Protein AF-A0A4P9VWV1-F1 (afdb_monomer_lite)

Secondary structure (DSSP, 8-state):
-HHHHHHHHHHHHHHHGGG--HHHHHHHHHHHHHHTT-SSHHHHHHHHHHHIIIIIISS-PPPPSSHHHHHHHHHHHHGGGTT--HHHHHHHHHHHHHHHHHHTSPP--------------------------------SS-HHHHHHHHHHHHHT--SHHHHHHHHHHHHHHHHHH-HHHHHHTHHHHHHHHHHHHH-GGG-SSHHHHHHHHHHHHIIIIIIIGGG--HHHHHHHHHHHIIIIITT-S--STTPPPPPHHHHHHHHHHHHHHHHHHGGGGGGGHHHHHHHHHHHTT-S-HHHHHHHHHHTT-

Organism: NCBI:txid388810

Foldseek 3Di:
DLLVVLVVLLVCLQVCLAVDDPVNLVVLLVCLLVQLQDPDQSSVLSSLSCCQRNPQPRYPDWQDQALVVLLVVLLSLLNSQVVHDPSNLLSSLLSLLRNQLSLQAATPDPPPDPDDDDDDDDDDDDDDDPPCPDDPSDRNDDPLSSLVSLLVQLLPDDDLSSNVSSLSNLLSNDVSVALVVCLVCVLVQLCSLLVSLQDCSQPVDVVSNVSSLVSSCCCLPVRSVVSDDLVSLLVNLLSLLVVALVLPPVPDPPRDHRDLSSLLSSLQSNLVSCVVNPVVNVVCCVSHVVSLVSQCPPPDPSNNVSSVSSVVD

Structure (mmCIF, N/CA/C/O backbone):
data_AF-A0A4P9VWV1-F1
#
_entry.id   AF-A0A4P9VWV1-F1
#
loop_
_atom_site.group_PDB
_atom_site.id
_atom_site.type_symbol
_atom_site.label_atom_id
_atom_site.label_alt_id
_atom_site.label_comp_id
_atom_site.label_asym_id
_atom_site.label_entity_id
_atom_site.label_seq_id
_atom_site.pdbx_PDB_ins_code
_atom_site.Cartn_x
_atom_site.Cartn_y
_atom_site.Cartn_z
_atom_site.occupancy
_atom_site.B_iso_or_equiv
_atom_site.auth_seq_id
_atom_site.auth_comp_id
_atom_site.auth_asym_id
_atom_site.auth_atom_id
_atom_site.pdbx_PDB_model_num
ATOM 1 N N . LEU A 1 1 ? -26.161 -9.512 20.333 1.00 83.06 1 LEU A N 1
ATOM 2 C CA . LEU A 1 1 ? -26.375 -8.265 21.106 1.00 83.06 1 LEU A CA 1
ATOM 3 C C . LEU A 1 1 ? -25.263 -7.234 20.888 1.00 83.06 1 LEU A C 1
ATOM 5 O O . LEU A 1 1 ? -25.566 -6.220 20.288 1.00 83.06 1 LEU A O 1
ATOM 9 N N . ARG A 1 2 ? -23.993 -7.486 21.268 1.00 86.75 2 ARG A N 1
ATOM 10 C CA . ARG A 1 2 ? -22.877 -6.517 21.086 1.00 86.75 2 ARG A CA 1
ATOM 11 C C . ARG A 1 2 ? -22.686 -6.016 19.644 1.00 86.75 2 ARG A C 1
ATOM 13 O O . ARG A 1 2 ? -22.477 -4.830 19.417 1.00 86.75 2 ARG A O 1
ATOM 20 N N . TYR A 1 3 ? -22.779 -6.920 18.673 1.00 89.00 3 TYR A N 1
ATOM 21 C CA . TYR A 1 3 ? -22.693 -6.577 17.253 1.00 89.00 3 TYR A CA 1
ATOM 22 C C . TYR A 1 3 ? -23.830 -5.637 16.814 1.00 89.00 3 TYR A C 1
ATOM 24 O O . TYR A 1 3 ? -23.573 -4.547 16.312 1.00 89.00 3 TYR A O 1
ATOM 32 N N . GLU A 1 4 ? -25.080 -6.007 17.106 1.00 89.69 4 GLU A N 1
ATOM 33 C CA . GLU A 1 4 ? -26.262 -5.193 16.785 1.00 89.69 4 GLU A CA 1
ATOM 34 C C . GLU A 1 4 ? -26.239 -3.818 17.460 1.00 89.69 4 GLU A C 1
ATOM 36 O O . GLU A 1 4 ? -26.598 -2.815 16.844 1.00 89.69 4 GLU A O 1
ATOM 41 N N . THR A 1 5 ? -25.748 -3.733 18.702 1.00 89.50 5 THR A N 1
ATOM 42 C CA . THR A 1 5 ? -25.590 -2.439 19.377 1.00 89.50 5 THR A CA 1
ATOM 43 C C . THR A 1 5 ? -24.592 -1.544 18.646 1.00 89.50 5 THR A C 1
ATOM 45 O O . THR A 1 5 ? -24.883 -0.368 18.446 1.00 89.50 5 THR A O 1
ATOM 48 N N . LEU A 1 6 ? -23.467 -2.085 18.166 1.00 88.31 6 LEU A N 1
ATOM 49 C CA . LEU A 1 6 ? -22.496 -1.304 17.394 1.00 88.31 6 LEU A CA 1
ATOM 50 C C . LEU A 1 6 ? -23.078 -0.841 16.054 1.00 88.31 6 LEU A C 1
ATOM 52 O O . LEU A 1 6 ? -22.918 0.321 15.699 1.00 88.31 6 LEU A O 1
ATOM 56 N N . ILE A 1 7 ? -23.823 -1.693 15.345 1.00 88.75 7 ILE A N 1
ATOM 57 C CA . ILE A 1 7 ? -24.486 -1.296 14.092 1.00 88.75 7 ILE A CA 1
ATOM 58 C C . ILE A 1 7 ? -25.527 -0.204 14.330 1.00 88.75 7 ILE A C 1
ATOM 60 O O . ILE A 1 7 ? -25.586 0.768 13.572 1.00 88.75 7 ILE A O 1
ATOM 64 N N . SER A 1 8 ? -26.359 -0.355 15.363 1.00 88.69 8 SER A N 1
ATOM 65 C CA . SER A 1 8 ? -27.370 0.646 15.708 1.00 88.69 8 SER A CA 1
ATOM 66 C C . SER A 1 8 ? -26.726 1.998 16.024 1.00 88.69 8 SER A C 1
ATOM 68 O O . SER A 1 8 ? -27.193 3.021 15.524 1.00 88.69 8 SER A O 1
ATOM 70 N N . LEU A 1 9 ? -25.594 1.991 16.738 1.00 86.88 9 LEU A N 1
ATOM 71 C CA . LEU A 1 9 ? -24.802 3.181 17.028 1.00 86.88 9 LEU A CA 1
ATOM 72 C C . LEU A 1 9 ? -24.258 3.812 15.741 1.00 86.88 9 LEU A C 1
ATOM 74 O O . LEU A 1 9 ? -24.448 5.005 15.518 1.00 86.88 9 LEU A O 1
ATOM 78 N N . THR A 1 10 ? -23.661 3.016 14.850 1.00 85.81 10 THR A N 1
ATOM 79 C CA . THR A 1 10 ? -23.179 3.485 13.542 1.00 85.81 10 THR A CA 1
ATOM 80 C C . THR A 1 10 ? -24.291 4.157 12.739 1.00 85.81 10 THR A C 1
ATOM 82 O O . THR A 1 10 ? -24.091 5.235 12.183 1.00 85.81 10 THR A O 1
ATOM 85 N N . ARG A 1 11 ? -25.482 3.549 12.675 1.00 86.38 11 ARG A N 1
ATOM 86 C CA . ARG A 1 11 ? -26.630 4.110 11.942 1.00 86.38 11 ARG A CA 1
ATOM 87 C C . ARG A 1 11 ? -27.148 5.395 12.584 1.00 86.38 11 ARG A C 1
ATOM 89 O O . ARG A 1 11 ? -27.413 6.352 11.860 1.00 86.38 11 ARG A O 1
ATOM 96 N N . ALA A 1 12 ? -27.241 5.440 13.912 1.00 86.50 12 ALA A N 1
ATOM 97 C CA . ALA A 1 12 ? -27.644 6.640 14.641 1.00 86.50 12 ALA A CA 1
ATOM 98 C C . ALA A 1 12 ? -26.685 7.811 14.371 1.00 86.50 12 ALA A C 1
ATOM 100 O O . ALA A 1 12 ? -27.128 8.927 14.105 1.00 86.50 12 ALA A O 1
ATOM 101 N N . LEU A 1 13 ? -25.376 7.549 14.342 1.00 82.38 13 LEU A N 1
ATOM 102 C CA . LEU A 1 13 ? -24.360 8.573 14.095 1.00 82.38 13 LEU A CA 1
ATOM 103 C C . LEU A 1 13 ? -24.327 9.061 12.643 1.00 82.38 13 LEU A C 1
ATOM 105 O O . LEU A 1 13 ? -24.035 10.232 12.416 1.00 82.38 13 LEU A O 1
ATOM 109 N N . LYS A 1 14 ? -24.717 8.237 11.661 1.00 82.81 14 LYS A N 1
ATOM 110 C CA . LYS A 1 14 ? -24.924 8.724 10.282 1.00 82.81 14 LYS A CA 1
ATOM 111 C C . LYS A 1 14 ? -26.034 9.773 10.194 1.00 82.81 14 LYS A C 1
ATOM 113 O O . LYS A 1 14 ? -25.918 10.703 9.405 1.00 82.81 14 LYS A O 1
ATOM 118 N N . GLY A 1 15 ? -27.103 9.618 10.980 1.00 80.19 15 GLY A N 1
ATOM 119 C CA . GLY A 1 15 ? -28.245 10.538 10.973 1.00 80.19 15 GLY A CA 1
ATOM 120 C C . GLY A 1 15 ? -28.064 11.763 11.874 1.00 80.19 15 GLY A C 1
ATOM 121 O O . GLY A 1 15 ? -28.426 12.869 11.484 1.00 80.19 15 GLY A O 1
ATOM 122 N N . ALA A 1 16 ? -27.488 11.575 13.065 1.00 80.31 16 ALA A N 1
ATOM 123 C CA . ALA A 1 16 ? -27.432 12.581 14.131 1.00 80.31 16 ALA A CA 1
ATOM 124 C C . ALA A 1 16 ? -26.007 12.852 14.660 1.00 80.31 16 ALA A C 1
ATOM 126 O O . ALA A 1 16 ? -25.830 13.402 15.748 1.00 80.31 16 ALA A O 1
ATOM 127 N N . GLY A 1 17 ? -24.963 12.488 13.908 1.00 74.50 17 GLY A N 1
ATOM 128 C CA . GLY A 1 17 ? -23.566 12.614 14.345 1.00 74.50 17 GLY A CA 1
ATOM 129 C C . GLY A 1 17 ? -23.169 14.039 14.737 1.00 74.50 17 GLY A C 1
ATOM 130 O O . GLY A 1 17 ? -22.529 14.228 15.768 1.00 74.50 17 GLY A O 1
ATOM 131 N N . LYS A 1 18 ? -23.644 15.052 13.998 1.00 76.00 18 LYS A N 1
ATOM 132 C CA . LYS A 1 18 ? -23.320 16.474 14.229 1.00 76.00 18 LYS A CA 1
ATOM 133 C C . LYS A 1 18 ? -23.794 17.019 15.582 1.00 76.00 18 LYS A C 1
ATOM 135 O O . LYS A 1 18 ? -23.251 18.016 16.039 1.00 76.00 18 LYS A O 1
ATOM 140 N N . SER A 1 19 ? -24.787 16.388 16.212 1.00 76.50 19 SER A N 1
ATOM 141 C CA . SER A 1 19 ? -25.294 16.773 17.540 1.00 76.50 19 SER A CA 1
ATOM 142 C C . SER A 1 19 ? -24.600 16.060 18.705 1.00 76.50 19 SER A C 1
ATOM 144 O O . SER A 1 19 ? -24.941 16.307 19.859 1.00 76.50 19 SER A O 1
ATOM 146 N N . SER A 1 20 ? -23.649 15.163 18.430 1.00 78.12 20 SER A N 1
ATOM 147 C CA . SER A 1 20 ? -22.940 14.424 19.480 1.00 78.12 20 SER A CA 1
ATOM 148 C C . SER A 1 20 ? -21.994 15.345 20.248 1.00 78.12 20 SER A C 1
ATOM 150 O O . SER A 1 20 ? -21.265 16.131 19.647 1.00 78.12 20 SER A O 1
ATOM 152 N N . THR A 1 21 ? -21.979 15.231 21.577 1.00 81.31 21 THR A N 1
ATOM 153 C CA . THR A 1 21 ? -21.040 15.980 22.426 1.00 81.31 21 THR A CA 1
ATOM 154 C C . THR A 1 21 ? -19.658 15.321 22.442 1.00 81.31 21 THR A C 1
ATOM 156 O O . THR A 1 21 ? -19.543 14.104 22.285 1.00 81.31 21 THR A O 1
ATOM 159 N N . ASP A 1 22 ? -18.605 16.095 22.711 1.00 76.69 22 ASP A N 1
ATOM 160 C CA . ASP A 1 22 ? -17.222 15.591 22.779 1.00 76.69 22 ASP A CA 1
ATOM 161 C C . ASP A 1 22 ? -17.035 14.431 23.769 1.00 76.69 22 ASP A C 1
ATOM 163 O O . ASP A 1 22 ? -16.231 13.528 23.533 1.00 76.69 22 ASP A O 1
ATOM 167 N N . LEU A 1 23 ? -17.782 14.434 24.879 1.00 81.12 23 LEU A N 1
ATOM 168 C CA . LEU A 1 23 ? -17.768 13.346 25.861 1.00 81.12 23 LEU A CA 1
ATOM 169 C C . LEU A 1 23 ? -18.292 12.041 25.253 1.00 81.12 23 LEU A C 1
ATOM 171 O O . LEU A 1 23 ? -17.630 11.010 25.358 1.00 81.12 23 LEU A O 1
ATOM 175 N N . MET A 1 24 ? -19.422 12.099 24.541 1.00 82.19 24 MET A N 1
ATOM 176 C CA . MET A 1 24 ? -19.993 10.927 23.870 1.00 82.19 24 MET A CA 1
ATOM 177 C C . MET A 1 24 ? -19.040 10.381 22.804 1.00 82.19 24 MET A C 1
ATOM 179 O O . MET A 1 24 ? -18.846 9.172 22.713 1.00 82.19 24 MET A O 1
ATOM 183 N N . ILE A 1 25 ? -18.389 11.264 22.040 1.00 79.25 25 ILE A N 1
ATOM 184 C CA . ILE A 1 25 ? -17.425 10.867 21.005 1.00 79.25 25 ILE A CA 1
ATOM 185 C C . ILE A 1 25 ? -16.221 10.141 21.623 1.00 79.25 25 ILE A C 1
ATOM 187 O O . ILE A 1 25 ? -15.807 9.094 21.118 1.00 79.25 25 ILE A O 1
ATOM 191 N N . LYS A 1 26 ? -15.685 10.642 22.744 1.00 82.00 26 LYS A N 1
ATOM 192 C CA . LYS A 1 26 ? -14.587 9.983 23.475 1.00 82.00 26 LYS A CA 1
ATOM 193 C C . LYS A 1 26 ? -14.985 8.599 23.992 1.00 82.00 26 LYS A C 1
ATOM 195 O O . LYS A 1 26 ? -14.190 7.662 23.877 1.00 82.00 26 LYS A O 1
ATOM 200 N N . ASP A 1 27 ? -16.203 8.448 24.503 1.00 84.62 27 ASP A N 1
ATOM 201 C CA . ASP A 1 27 ? -16.713 7.156 24.969 1.00 84.62 27 ASP A CA 1
ATOM 202 C C . ASP A 1 27 ? -16.923 6.170 23.811 1.00 84.62 27 ASP A C 1
ATOM 204 O O . ASP A 1 27 ? -16.497 5.013 23.899 1.00 84.62 27 ASP A O 1
ATOM 208 N N . PHE A 1 28 ? -17.482 6.623 22.684 1.00 85.38 28 PHE A N 1
ATOM 209 C CA . PHE A 1 28 ? -17.624 5.800 21.478 1.00 85.38 28 PHE A CA 1
ATOM 210 C C . PHE A 1 28 ? -16.268 5.352 20.936 1.00 85.38 28 PHE A C 1
ATOM 212 O O . PHE A 1 28 ? -16.094 4.172 20.633 1.00 85.38 28 PHE A O 1
ATOM 219 N N . LEU A 1 29 ? -15.284 6.254 20.883 1.00 83.00 29 LEU A N 1
ATOM 220 C CA . LEU A 1 29 ? -13.909 5.933 20.504 1.00 83.00 29 LEU A CA 1
ATOM 221 C C . LEU A 1 29 ? -13.302 4.871 21.414 1.00 83.00 29 LEU A C 1
ATOM 223 O O . LEU A 1 29 ? -12.652 3.947 20.929 1.00 83.00 29 LEU A O 1
ATOM 227 N N . LYS A 1 30 ? -13.508 4.979 22.727 1.00 86.38 30 LYS A N 1
ATOM 228 C CA . LYS A 1 30 ? -12.989 4.012 23.698 1.00 86.38 30 LYS A CA 1
ATOM 229 C C . LYS A 1 30 ? -13.588 2.620 23.484 1.00 86.38 30 LYS A C 1
ATOM 231 O O . LYS A 1 30 ? -12.847 1.637 23.473 1.00 86.38 30 LYS A O 1
ATOM 236 N N . ILE A 1 31 ? -14.903 2.540 23.276 1.00 87.06 31 ILE A N 1
ATOM 237 C CA . ILE A 1 31 ? -15.617 1.280 23.012 1.00 87.06 31 ILE A CA 1
ATOM 238 C C . ILE A 1 31 ? -15.205 0.691 21.658 1.00 87.06 31 ILE A C 1
ATOM 240 O O . ILE A 1 31 ? -14.957 -0.506 21.539 1.00 87.06 31 ILE A O 1
ATOM 244 N N . ALA A 1 32 ? -15.107 1.518 20.621 1.00 85.62 32 ALA A N 1
ATOM 245 C CA . ALA A 1 32 ? -14.742 1.042 19.297 1.00 85.62 32 ALA A CA 1
ATOM 246 C C . ALA A 1 32 ? -13.277 0.584 19.249 1.00 85.62 32 ALA A C 1
ATOM 248 O O . ALA A 1 32 ? -12.982 -0.457 18.665 1.00 85.62 32 ALA A O 1
ATOM 249 N N . LYS A 1 33 ? -12.372 1.285 19.946 1.00 87.06 33 LYS A N 1
ATOM 250 C CA . LYS A 1 33 ? -10.979 0.858 20.098 1.00 87.06 33 LYS A CA 1
ATOM 251 C C . LYS A 1 33 ? -10.878 -0.509 20.776 1.00 87.06 33 LYS A C 1
ATOM 253 O O . LYS A 1 33 ? -10.168 -1.371 20.273 1.00 87.06 33 LYS A O 1
ATOM 258 N N . SER A 1 34 ? -11.610 -0.755 21.863 1.00 89.00 34 SER A N 1
ATOM 259 C CA . SER A 1 34 ? -11.570 -2.075 22.511 1.00 89.00 34 SER A CA 1
ATOM 260 C C . SER A 1 34 ? -12.129 -3.198 21.626 1.00 89.00 34 SER A C 1
ATOM 262 O O . SER A 1 34 ? -11.639 -4.323 21.693 1.00 89.00 34 SER A O 1
ATOM 264 N N . GLY A 1 35 ? -13.101 -2.900 20.758 1.00 87.88 35 GLY A N 1
ATOM 265 C CA . GLY A 1 35 ? -13.669 -3.876 19.823 1.00 87.88 35 GLY A CA 1
ATOM 266 C C . GLY A 1 35 ? -12.795 -4.206 18.603 1.00 87.88 35 GLY A C 1
ATOM 267 O O . GLY A 1 35 ? -13.004 -5.245 17.978 1.00 87.88 35 GLY A O 1
ATOM 268 N N . LEU A 1 36 ? -11.777 -3.395 18.279 1.00 86.56 36 LEU A N 1
ATOM 269 C CA . LEU A 1 36 ? -10.864 -3.662 17.152 1.00 86.56 36 LEU A CA 1
ATOM 270 C C . LEU A 1 36 ? -10.009 -4.925 17.344 1.00 86.56 36 LEU A C 1
ATOM 272 O O . LEU A 1 36 ? -9.612 -5.542 16.358 1.00 86.56 36 LEU A O 1
ATOM 276 N N . THR A 1 37 ? -9.756 -5.339 18.586 1.00 88.69 37 THR A N 1
ATOM 277 C CA . THR A 1 37 ? -8.990 -6.556 18.911 1.00 88.69 37 THR A CA 1
ATOM 278 C C . THR A 1 37 ? -9.873 -7.685 19.453 1.00 88.69 37 THR A C 1
ATOM 280 O O . THR A 1 37 ? -9.370 -8.617 20.079 1.00 88.69 37 THR A O 1
ATOM 283 N N . ASP A 1 38 ? -11.193 -7.625 19.241 1.00 90.94 38 ASP A N 1
ATOM 284 C CA . ASP A 1 38 ? -12.122 -8.666 19.698 1.00 90.94 38 ASP A CA 1
ATOM 285 C C . ASP A 1 38 ? -11.844 -10.013 18.998 1.00 90.94 38 ASP A C 1
ATOM 287 O O . ASP A 1 38 ? -11.303 -10.067 17.893 1.00 90.94 38 ASP A O 1
ATOM 291 N N . LYS A 1 39 ? -12.211 -11.135 19.620 1.00 88.44 39 LYS A N 1
ATOM 292 C CA . LYS A 1 39 ? -12.092 -12.462 18.993 1.00 88.44 39 LYS A CA 1
ATOM 293 C C . LYS A 1 39 ? -13.057 -12.618 17.815 1.00 88.44 39 LYS A C 1
ATOM 295 O O . LYS A 1 39 ? -12.762 -13.344 16.870 1.00 88.44 39 LYS A O 1
ATOM 300 N N . MET A 1 40 ? -14.208 -11.949 17.864 1.00 89.50 40 MET A N 1
ATOM 301 C CA . MET A 1 40 ? -15.216 -12.010 16.815 1.00 89.50 40 MET A CA 1
ATOM 302 C C . MET A 1 40 ? -14.927 -10.979 15.721 1.00 89.50 40 MET A C 1
ATOM 304 O O . MET A 1 40 ? -15.044 -9.772 15.928 1.00 89.50 40 MET A O 1
ATOM 308 N N . LEU A 1 41 ? -14.623 -11.458 14.513 1.00 89.62 41 LEU A N 1
ATOM 309 C CA . LEU A 1 41 ? -14.264 -10.598 13.378 1.00 89.62 41 LEU A CA 1
ATOM 310 C C . LEU A 1 41 ? -15.380 -9.615 12.985 1.00 89.62 41 LEU A C 1
ATOM 312 O O . LEU A 1 41 ? -15.094 -8.487 12.601 1.00 89.62 41 LEU A O 1
ATOM 316 N N . LEU A 1 42 ? -16.652 -10.001 13.146 1.00 89.75 42 LEU A N 1
ATOM 317 C CA . LEU A 1 42 ? -17.798 -9.115 12.896 1.00 89.75 42 LEU A CA 1
ATOM 318 C C . LEU A 1 42 ? -17.812 -7.891 13.823 1.00 89.75 42 LEU A C 1
ATOM 320 O O . LEU A 1 42 ? -18.203 -6.805 13.400 1.00 89.75 42 LEU A O 1
ATOM 324 N N . ILE A 1 43 ? -17.359 -8.053 15.072 1.00 90.00 43 ILE A N 1
ATOM 325 C CA . ILE A 1 43 ? -17.228 -6.940 16.018 1.00 90.00 43 ILE A CA 1
ATOM 326 C C . ILE A 1 43 ? -16.092 -6.022 15.571 1.00 90.00 43 ILE A C 1
ATOM 328 O O . ILE A 1 43 ? -16.291 -4.814 15.558 1.00 90.00 43 ILE A O 1
ATOM 332 N N . ARG A 1 44 ? -14.962 -6.568 15.097 1.00 90.56 44 ARG A N 1
ATOM 333 C CA . ARG A 1 44 ? -13.864 -5.751 14.551 1.00 90.56 44 ARG A CA 1
ATOM 334 C C . ARG A 1 44 ? -14.310 -4.886 13.374 1.00 90.56 44 ARG A C 1
ATOM 336 O O . ARG A 1 44 ? -13.973 -3.707 13.341 1.00 90.56 44 ARG A O 1
ATOM 343 N N . VAL A 1 45 ? -15.089 -5.449 12.442 1.00 88.56 45 VAL A N 1
ATOM 344 C CA . VAL A 1 45 ? -15.667 -4.700 11.307 1.00 88.56 45 VAL A CA 1
ATOM 345 C C . VAL A 1 45 ? -16.564 -3.577 11.815 1.00 88.56 45 VAL A C 1
ATOM 347 O O . VAL A 1 45 ? -16.345 -2.420 11.468 1.00 88.56 45 VAL A O 1
ATOM 350 N N . ALA A 1 46 ? -17.534 -3.900 12.676 1.00 87.56 46 ALA A N 1
ATOM 351 C CA . ALA A 1 46 ? -18.458 -2.909 13.216 1.00 87.56 46 ALA A CA 1
ATOM 352 C C . ALA A 1 46 ? -17.716 -1.810 13.995 1.00 87.56 46 ALA A C 1
ATOM 354 O O . ALA A 1 46 ? -18.042 -0.639 13.861 1.00 87.56 46 ALA A O 1
ATOM 355 N N . SER A 1 47 ? -16.679 -2.159 14.755 1.00 87.19 47 SER A N 1
ATOM 356 C CA . SER A 1 47 ? -15.824 -1.212 15.470 1.00 87.19 47 SER A CA 1
ATOM 357 C C . SER A 1 47 ? -15.013 -0.314 14.535 1.00 87.19 47 SER A C 1
ATOM 359 O O . SER A 1 47 ? -14.950 0.890 14.773 1.00 87.19 47 SER A O 1
ATOM 361 N N . ALA A 1 48 ? -14.430 -0.855 13.462 1.00 86.00 48 ALA A N 1
ATOM 362 C CA . ALA A 1 48 ? -13.734 -0.057 12.452 1.00 86.00 48 ALA A CA 1
ATOM 363 C C . ALA A 1 48 ? -14.695 0.915 11.747 1.00 86.00 48 ALA A C 1
ATOM 365 O O . ALA A 1 48 ? -14.373 2.091 11.576 1.00 86.00 48 ALA A O 1
ATOM 366 N N . GLU A 1 49 ? -15.903 0.452 11.414 1.00 83.94 49 GLU A N 1
ATOM 367 C CA . GLU A 1 49 ? -16.960 1.289 10.847 1.00 83.94 49 GLU A CA 1
ATOM 368 C C . GLU A 1 49 ? -17.437 2.364 11.820 1.00 83.94 49 GLU A C 1
ATOM 370 O O . GLU A 1 49 ? -17.626 3.503 11.399 1.00 83.94 49 GLU A O 1
ATOM 375 N N . VAL A 1 50 ? -17.593 2.042 13.111 1.00 80.69 50 VAL A N 1
ATOM 376 C CA . VAL A 1 50 ? -17.888 3.039 14.144 1.00 80.69 50 VAL A CA 1
ATOM 377 C C . VAL A 1 50 ? -16.782 4.081 14.142 1.00 80.69 50 VAL A C 1
ATOM 379 O O . VAL A 1 50 ? -17.102 5.238 13.979 1.00 80.69 50 VAL A O 1
ATOM 382 N N . ILE A 1 51 ? -15.493 3.743 14.224 1.00 78.06 51 ILE A N 1
ATOM 383 C CA . ILE A 1 51 ? -14.436 4.778 14.229 1.00 78.06 51 ILE A CA 1
ATOM 384 C C . ILE A 1 51 ? -14.490 5.631 12.949 1.00 78.06 51 ILE A C 1
ATOM 386 O O . ILE A 1 51 ? -14.431 6.856 13.014 1.00 78.06 51 ILE A O 1
ATOM 390 N N . HIS A 1 52 ? -14.669 5.002 11.789 1.00 76.44 52 HIS A N 1
ATOM 391 C CA . HIS A 1 52 ? -14.749 5.689 10.500 1.00 76.44 52 HIS A CA 1
ATOM 392 C C . HIS A 1 52 ? -15.938 6.670 10.425 1.00 76.44 52 HIS A C 1
ATOM 394 O O . HIS A 1 52 ? -15.796 7.818 9.998 1.00 76.44 52 HIS A O 1
ATOM 400 N N . ILE A 1 53 ? -17.117 6.228 10.867 1.00 64.88 53 ILE A N 1
ATOM 401 C CA . ILE A 1 53 ? -18.384 6.962 10.748 1.00 64.88 53 ILE A CA 1
ATOM 402 C C . ILE A 1 53 ? -18.622 7.897 11.941 1.00 64.88 53 ILE A C 1
ATOM 404 O O . ILE A 1 53 ? -18.917 9.077 11.763 1.00 64.88 53 ILE A O 1
ATOM 408 N N . ALA A 1 54 ? -18.464 7.380 13.157 1.00 61.41 54 ALA A N 1
ATOM 409 C CA . ALA A 1 54 ? -18.720 8.058 14.426 1.00 61.41 54 ALA A CA 1
ATOM 410 C C . ALA A 1 54 ? -17.779 9.217 14.727 1.00 61.41 54 ALA A C 1
ATOM 412 O O . ALA A 1 54 ? -18.159 10.065 15.520 1.00 61.41 54 ALA A O 1
ATOM 413 N N . VAL A 1 55 ? -16.558 9.216 14.189 1.00 59.41 55 VAL A N 1
ATOM 414 C CA . VAL A 1 55 ? -15.496 10.120 14.669 1.00 59.41 55 VAL A CA 1
ATOM 415 C C . VAL A 1 55 ? -15.041 11.081 13.583 1.00 59.41 55 VAL A C 1
ATOM 417 O O . VAL A 1 55 ? -14.742 12.241 13.851 1.00 59.41 55 VAL A O 1
ATOM 420 N N . TYR A 1 56 ? -14.997 10.604 12.343 1.00 62.34 56 TYR A N 1
ATOM 421 C CA . TYR A 1 56 ? -14.197 11.258 11.314 1.00 62.34 56 TYR A CA 1
ATOM 422 C C . TYR A 1 56 ? -14.991 11.764 10.114 1.00 62.34 56 TYR A C 1
ATOM 424 O O . TYR A 1 56 ? -14.513 12.640 9.396 1.00 62.34 56 TYR A O 1
ATOM 432 N N . THR A 1 57 ? -16.208 11.260 9.906 1.00 59.94 57 THR A N 1
ATOM 433 C CA . THR A 1 57 ? -17.056 11.676 8.776 1.00 59.94 57 THR A CA 1
ATOM 434 C C . THR A 1 57 ? -18.342 12.379 9.202 1.00 59.94 57 THR A C 1
ATOM 436 O O . THR A 1 57 ? -18.803 13.260 8.478 1.00 59.94 57 THR A O 1
ATOM 439 N N . CYS A 1 58 ? -18.919 12.048 10.365 1.00 55.88 58 CYS A N 1
ATOM 440 C CA . CYS A 1 58 ? -20.228 12.577 10.773 1.00 55.88 58 CYS A CA 1
ATOM 441 C C . CYS A 1 58 ? -20.211 13.517 11.994 1.00 55.88 58 CYS A C 1
ATOM 443 O O . CYS A 1 58 ? -21.245 14.116 12.293 1.00 55.88 58 CYS A O 1
ATOM 445 N N . THR A 1 59 ? -19.080 13.685 12.681 1.00 57.34 59 THR A N 1
ATOM 446 C CA . THR A 1 59 ? -18.939 14.538 13.876 1.00 57.34 59 THR A CA 1
ATOM 447 C C . THR A 1 59 ? -18.103 15.785 13.600 1.00 57.34 59 THR A C 1
ATOM 449 O O . THR A 1 59 ? -17.130 15.731 12.857 1.00 57.34 59 THR A O 1
ATOM 452 N N . SER A 1 60 ? -18.438 16.909 14.245 1.00 56.66 60 SER A N 1
ATOM 453 C CA . SER A 1 60 ? -17.660 18.164 14.204 1.00 56.66 60 SER A CA 1
ATOM 454 C C . SER A 1 60 ? -16.376 18.113 15.045 1.00 56.66 60 SER A C 1
ATOM 456 O O . SER A 1 60 ? -15.894 19.152 15.492 1.00 56.66 60 SER A O 1
ATOM 458 N N . GLN A 1 61 ? -15.829 16.920 15.290 1.00 59.91 61 GLN A N 1
ATOM 459 C CA . GLN A 1 61 ? -14.591 16.800 16.044 1.00 59.91 61 GLN A CA 1
ATOM 460 C C . GLN A 1 61 ? -13.444 17.348 15.180 1.00 59.91 61 GLN A C 1
ATOM 462 O O . GLN A 1 61 ? -13.318 16.936 14.022 1.00 59.91 61 GLN A O 1
ATOM 467 N N . PRO A 1 62 ? -12.614 18.271 15.700 1.00 62.38 62 PRO A N 1
ATOM 468 C CA . PRO A 1 62 ? -11.451 18.723 14.960 1.00 62.38 62 PRO A CA 1
ATOM 469 C C . PRO A 1 62 ? -10.517 17.534 14.682 1.00 62.38 62 PRO A C 1
ATOM 471 O O . PRO A 1 62 ? -10.396 16.641 15.532 1.00 62.38 62 PRO A O 1
ATOM 474 N N . PRO A 1 63 ? -9.867 17.505 13.505 1.00 66.69 63 PRO A N 1
ATOM 475 C CA . PRO A 1 63 ? -8.845 16.509 13.214 1.00 66.69 63 PRO A CA 1
ATOM 476 C C . PRO A 1 63 ? -7.746 16.547 14.294 1.00 66.69 63 PRO A C 1
ATOM 478 O O . PRO A 1 63 ? -7.514 17.612 14.880 1.00 66.69 63 PRO A O 1
ATOM 481 N N . PRO A 1 64 ? -7.078 15.412 14.587 1.00 71.62 64 PRO A N 1
ATOM 482 C CA . PRO A 1 64 ? -5.924 15.401 15.484 1.00 71.62 64 PRO A CA 1
ATOM 483 C C . PRO A 1 64 ? -4.930 16.500 15.095 1.00 71.62 64 PRO A C 1
ATOM 485 O O . PRO A 1 64 ? -4.644 16.684 13.912 1.00 71.62 64 PRO A O 1
ATOM 488 N N . MET A 1 65 ? -4.436 17.259 16.075 1.00 69.31 65 MET A N 1
ATOM 489 C CA . MET A 1 65 ? -3.631 18.464 15.814 1.00 69.31 65 MET A CA 1
ATOM 490 C C . MET A 1 65 ? -2.142 18.163 15.611 1.00 69.31 65 MET A C 1
ATOM 492 O O . MET A 1 65 ? -1.397 19.035 15.172 1.00 69.31 65 MET A O 1
ATOM 496 N N . LYS A 1 66 ? -1.694 16.954 15.965 1.00 77.75 66 LYS A N 1
ATOM 497 C CA . LYS A 1 66 ? -0.284 16.550 15.951 1.00 77.75 66 LYS A CA 1
ATOM 498 C C . LYS A 1 66 ? -0.089 15.284 15.130 1.00 77.75 66 LYS A C 1
ATOM 500 O O . LYS A 1 66 ? -0.895 14.362 15.239 1.00 77.75 66 LYS A O 1
ATOM 505 N N . ALA A 1 67 ? 1.022 15.211 14.399 1.00 78.31 67 ALA A N 1
ATOM 506 C CA . ALA A 1 67 ? 1.425 14.031 13.632 1.00 78.31 67 ALA A CA 1
ATOM 507 C C . ALA A 1 67 ? 1.464 12.747 14.490 1.00 78.31 67 ALA A C 1
ATOM 509 O O . ALA A 1 67 ? 0.935 11.715 14.080 1.00 78.31 67 ALA A O 1
ATOM 510 N N . ASP A 1 68 ? 1.971 12.836 15.725 1.00 82.25 68 ASP A N 1
ATOM 511 C CA . ASP A 1 68 ? 2.067 11.700 16.659 1.00 82.25 68 ASP A CA 1
ATOM 512 C C . ASP A 1 68 ? 0.708 11.056 16.980 1.00 82.25 68 ASP A C 1
ATOM 514 O O . ASP A 1 68 ? 0.611 9.849 17.212 1.00 82.25 68 ASP A O 1
ATOM 518 N N . GLU A 1 69 ? -0.369 11.847 16.993 1.00 82.31 69 GLU A N 1
ATOM 519 C CA . GLU A 1 69 ? -1.717 11.340 17.263 1.00 82.31 69 GLU A CA 1
ATOM 520 C C . GLU A 1 69 ? -2.255 10.516 16.085 1.00 82.31 69 GLU A C 1
ATOM 522 O O . GLU A 1 69 ? -2.973 9.535 16.305 1.00 82.31 69 GLU A O 1
ATOM 527 N N . TYR A 1 70 ? -1.871 10.867 14.851 1.00 83.31 70 TYR A N 1
ATOM 528 C CA . TYR A 1 70 ? -2.171 10.064 13.665 1.00 83.31 70 TYR A CA 1
ATOM 529 C C . TYR A 1 70 ? -1.394 8.755 13.686 1.00 83.31 70 TYR A C 1
ATOM 531 O O . TYR A 1 70 ? -2.004 7.700 13.514 1.00 83.31 70 TYR A O 1
ATOM 539 N N . ASP A 1 71 ? -0.087 8.790 13.959 1.00 85.00 71 ASP A N 1
ATOM 540 C CA . ASP A 1 71 ? 0.721 7.568 14.030 1.00 85.00 71 ASP A CA 1
ATOM 541 C C . ASP A 1 71 ? 0.193 6.625 15.125 1.00 85.00 71 ASP A C 1
ATOM 543 O O . ASP A 1 71 ? -0.048 5.439 14.881 1.00 85.00 71 ASP A O 1
ATOM 547 N N . ALA A 1 72 ? -0.118 7.144 16.317 1.00 86.31 72 ALA A N 1
ATOM 548 C CA . ALA A 1 72 ? -0.698 6.348 17.400 1.00 86.31 72 ALA A CA 1
ATOM 549 C C . ALA A 1 72 ? -2.040 5.699 17.011 1.00 86.31 72 ALA A C 1
ATOM 551 O O . ALA A 1 72 ? -2.307 4.546 17.369 1.00 86.31 72 ALA A O 1
ATOM 552 N N . LEU A 1 73 ? -2.891 6.417 16.275 1.00 84.62 73 LEU A N 1
ATOM 553 C CA . LEU A 1 73 ? -4.176 5.900 15.815 1.00 84.62 73 LEU A CA 1
ATOM 554 C C . LEU A 1 73 ? -4.010 4.838 14.721 1.00 84.62 73 LEU A C 1
ATOM 556 O O . LEU A 1 73 ? -4.653 3.789 14.798 1.00 84.62 73 LEU A O 1
ATOM 560 N N . LEU A 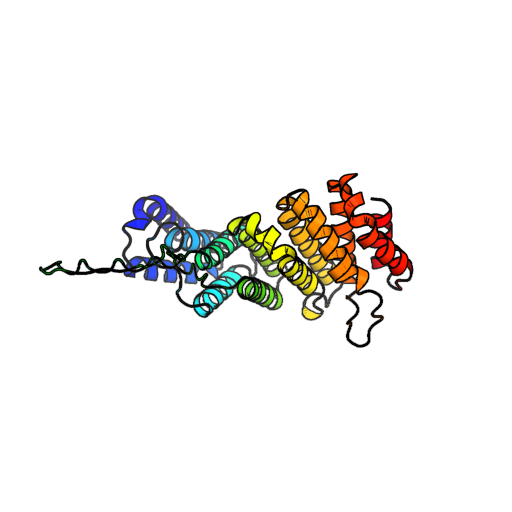1 74 ? -3.123 5.073 13.753 1.00 87.94 74 LEU A N 1
ATOM 561 C CA . LEU A 1 74 ? -2.850 4.148 12.653 1.00 87.94 74 LEU A CA 1
ATOM 562 C C . LEU A 1 74 ? -2.207 2.849 13.172 1.00 87.94 74 LEU A C 1
ATOM 564 O O . LEU A 1 74 ? -2.672 1.755 12.835 1.00 87.94 74 LEU A O 1
ATOM 568 N N . ASN A 1 75 ? -1.240 2.941 14.095 1.00 88.00 75 ASN A N 1
ATOM 569 C CA . ASN A 1 75 ? -0.687 1.776 14.806 1.00 88.00 75 ASN A CA 1
ATOM 570 C C . ASN A 1 75 ? -1.755 1.016 15.608 1.00 88.00 75 ASN A C 1
ATOM 572 O O . ASN A 1 75 ? -1.654 -0.195 15.794 1.00 88.00 75 ASN A O 1
ATOM 576 N N . PHE A 1 76 ? -2.778 1.698 16.129 1.00 85.56 76 PHE A N 1
ATOM 577 C CA . PHE A 1 76 ? -3.865 1.018 16.829 1.00 85.56 76 PHE A CA 1
ATOM 578 C C . PHE A 1 76 ? -4.756 0.237 15.856 1.00 85.56 76 PHE A C 1
ATOM 580 O O . PHE A 1 76 ? -5.154 -0.892 16.145 1.00 85.56 76 PHE A O 1
ATOM 587 N N . THR A 1 77 ? -5.043 0.807 14.687 1.00 86.81 77 THR A N 1
ATOM 588 C CA . THR A 1 77 ? -5.872 0.161 13.664 1.00 86.81 77 THR A CA 1
ATOM 589 C C . THR A 1 77 ? -5.194 -1.031 12.989 1.00 86.81 77 THR A C 1
ATOM 591 O O . THR A 1 77 ? -5.889 -1.989 12.651 1.00 86.81 77 THR A O 1
ATOM 594 N N . THR A 1 78 ? -3.861 -1.053 12.855 1.00 88.12 78 THR A N 1
ATOM 595 C CA . THR A 1 78 ? -3.155 -2.223 12.293 1.00 88.12 78 THR A CA 1
ATOM 596 C C . THR A 1 78 ? -3.278 -3.471 13.160 1.00 88.12 78 THR A C 1
ATOM 598 O O . THR A 1 78 ? -3.320 -4.571 12.617 1.00 88.12 78 THR A O 1
ATOM 601 N N . LYS A 1 79 ? -3.431 -3.334 14.485 1.00 87.25 79 LYS A N 1
ATOM 602 C CA . LYS A 1 79 ? -3.646 -4.481 15.389 1.00 87.25 79 LYS A CA 1
ATOM 603 C C . LYS A 1 79 ? -4.910 -5.275 15.054 1.00 87.25 79 LYS A C 1
ATOM 605 O O . LYS A 1 79 ? -4.973 -6.472 15.310 1.00 87.25 79 LYS A O 1
ATOM 610 N N . ALA A 1 80 ? -5.911 -4.636 14.445 1.00 87.94 80 ALA A N 1
ATOM 611 C CA . ALA A 1 80 ? -7.133 -5.316 14.020 1.00 87.94 80 ALA A CA 1
ATOM 612 C C . ALA A 1 80 ? -6.900 -6.312 12.869 1.00 87.94 80 ALA A C 1
ATOM 614 O O . ALA A 1 80 ? -7.726 -7.208 12.665 1.00 87.94 80 ALA A O 1
ATOM 615 N N . LEU A 1 81 ? -5.787 -6.164 12.136 1.00 89.94 81 LEU A N 1
ATOM 616 C CA . LEU A 1 81 ? -5.438 -6.976 10.970 1.00 89.94 81 LEU A CA 1
ATOM 617 C C . LEU A 1 81 ? -4.837 -8.345 11.328 1.00 89.94 81 LEU A C 1
ATOM 619 O O . LEU A 1 81 ? -4.750 -9.219 10.466 1.00 89.94 81 LEU A O 1
ATOM 623 N N . GLU A 1 82 ? -4.451 -8.567 12.585 1.00 87.81 82 GLU A N 1
ATOM 624 C CA . GLU A 1 82 ? -3.933 -9.861 13.034 1.00 87.81 82 GLU A CA 1
ATOM 625 C C . GLU A 1 82 ? -5.035 -10.933 12.987 1.00 87.81 82 GLU A C 1
ATOM 627 O O . GLU A 1 82 ? -6.012 -10.877 13.739 1.00 87.81 82 GLU A O 1
ATOM 632 N N . GLY A 1 83 ? -4.903 -11.907 12.079 1.00 86.31 83 GLY A N 1
ATOM 633 C CA . GLY A 1 83 ? -5.929 -12.931 11.835 1.00 86.31 83 GLY A CA 1
ATOM 634 C C . GLY A 1 83 ? -7.196 -12.388 11.162 1.00 86.31 83 GLY A C 1
ATOM 635 O O . GLY A 1 83 ? -8.290 -12.917 11.369 1.00 86.31 83 GLY A O 1
ATOM 636 N N . ALA A 1 84 ? -7.077 -11.292 10.408 1.00 89.56 84 ALA A N 1
ATOM 637 C CA . ALA A 1 84 ? -8.202 -10.656 9.737 1.00 89.56 84 ALA A CA 1
ATOM 638 C C . ALA A 1 84 ? -8.642 -11.390 8.465 1.00 89.56 84 ALA A C 1
ATOM 640 O O . ALA A 1 84 ? -7.837 -11.791 7.628 1.00 89.56 84 ALA A O 1
ATOM 641 N N . ASN A 1 85 ? -9.959 -11.452 8.264 1.00 92.12 85 ASN A N 1
ATOM 642 C CA . ASN A 1 85 ? -10.554 -11.846 6.991 1.00 92.12 85 ASN A CA 1
ATOM 643 C C . ASN A 1 85 ? -10.709 -10.635 6.049 1.00 92.12 85 ASN A C 1
ATOM 645 O O . ASN A 1 85 ? -10.499 -9.485 6.439 1.00 92.12 85 ASN A O 1
ATOM 649 N N . TYR A 1 86 ? -11.156 -10.888 4.818 1.00 91.19 86 TYR A N 1
ATOM 650 C CA . TYR A 1 86 ? -11.375 -9.849 3.806 1.00 91.19 86 TYR A CA 1
ATOM 651 C C . TYR A 1 86 ? -12.256 -8.682 4.293 1.00 91.19 86 TYR A C 1
ATOM 653 O O . TYR A 1 86 ? -11.921 -7.521 4.072 1.00 91.19 86 TYR A O 1
ATOM 661 N N . SER A 1 87 ? -13.357 -8.961 5.004 1.00 91.38 87 SER A N 1
ATOM 662 C CA . SER A 1 87 ? -14.251 -7.903 5.498 1.00 91.38 87 SER A CA 1
ATOM 663 C C . SER A 1 87 ? -13.576 -6.972 6.507 1.00 91.38 87 SER A C 1
ATOM 665 O O . SER A 1 87 ? -13.787 -5.762 6.451 1.00 91.38 87 SER A O 1
ATOM 667 N N . VAL A 1 88 ? -12.740 -7.516 7.400 1.00 91.88 88 VAL A N 1
ATOM 668 C CA . VAL A 1 88 ? -11.983 -6.714 8.372 1.00 91.88 88 VAL A CA 1
ATOM 669 C C . VAL A 1 88 ? -10.930 -5.880 7.652 1.00 91.88 88 VAL A C 1
ATOM 671 O O . VAL A 1 88 ? -10.846 -4.683 7.914 1.00 91.88 88 VAL A O 1
ATOM 674 N N . ARG A 1 89 ? -10.182 -6.468 6.708 1.00 92.81 89 ARG A N 1
ATOM 675 C CA . ARG A 1 89 ? -9.162 -5.735 5.940 1.00 92.81 89 ARG A CA 1
ATOM 676 C C . ARG A 1 89 ? -9.758 -4.551 5.185 1.00 92.81 89 ARG A C 1
ATOM 678 O O . ARG A 1 89 ? -9.276 -3.435 5.346 1.00 92.81 89 ARG A O 1
ATOM 685 N N . ARG A 1 90 ? -10.885 -4.750 4.496 1.00 92.44 90 ARG A N 1
ATOM 686 C CA . ARG A 1 90 ? -11.591 -3.677 3.783 1.00 92.44 90 ARG A CA 1
ATOM 687 C C . ARG A 1 90 ? -12.078 -2.560 4.712 1.00 92.44 90 ARG A C 1
ATOM 689 O O . ARG A 1 90 ? -11.939 -1.384 4.375 1.00 92.44 90 ARG A O 1
ATOM 696 N N . ALA A 1 91 ? -12.650 -2.908 5.867 1.00 89.81 91 ALA A N 1
ATOM 697 C CA . ALA A 1 91 ? -13.130 -1.919 6.834 1.00 89.81 91 ALA A CA 1
ATOM 698 C C . ALA A 1 91 ? -11.971 -1.106 7.438 1.00 89.81 91 ALA A C 1
ATOM 700 O O . ALA A 1 91 ? -12.053 0.119 7.529 1.00 89.81 91 ALA A O 1
ATOM 701 N N . VAL A 1 92 ? -10.868 -1.776 7.786 1.00 91.50 92 VAL A N 1
ATOM 702 C CA . VAL A 1 92 ? -9.649 -1.132 8.292 1.00 91.50 92 VAL A CA 1
ATOM 703 C C . VAL A 1 92 ? -9.010 -0.253 7.217 1.00 91.50 92 VAL A C 1
ATOM 705 O O . VAL A 1 92 ? -8.667 0.885 7.510 1.00 91.50 92 VAL A O 1
ATOM 708 N N . ALA A 1 93 ? -8.919 -0.713 5.968 1.00 91.44 93 ALA A N 1
ATOM 709 C CA . ALA A 1 93 ? -8.389 0.074 4.857 1.00 91.44 93 ALA A CA 1
ATOM 710 C C . ALA A 1 93 ? -9.178 1.379 4.640 1.00 91.44 93 ALA A C 1
ATOM 712 O O . ALA A 1 93 ? -8.586 2.452 4.534 1.00 91.44 93 ALA A O 1
ATOM 713 N N . SER A 1 94 ? -10.515 1.315 4.653 1.00 89.94 94 SER A N 1
ATOM 714 C CA . SER A 1 94 ? -11.373 2.509 4.552 1.00 89.94 94 SER A CA 1
ATOM 715 C C . SER A 1 94 ? -11.155 3.485 5.714 1.00 89.94 94 SER A C 1
ATOM 717 O O . SER A 1 94 ? -11.146 4.704 5.522 1.00 89.94 94 SER A O 1
ATOM 719 N N . LEU A 1 95 ? -10.964 2.955 6.927 1.00 87.81 95 LEU A N 1
ATOM 720 C CA . LEU A 1 95 ? -10.650 3.751 8.108 1.00 87.81 95 LEU A CA 1
ATOM 721 C C . LEU A 1 95 ? -9.283 4.440 7.975 1.00 87.81 95 LEU A C 1
ATOM 723 O O . LEU A 1 95 ? -9.189 5.640 8.224 1.00 87.81 95 LEU A O 1
ATOM 727 N N . PHE A 1 96 ? -8.261 3.714 7.524 1.00 88.88 96 PHE A N 1
ATOM 728 C CA . PHE A 1 96 ? -6.921 4.240 7.251 1.00 88.88 96 PHE A CA 1
ATOM 729 C C . PHE A 1 96 ? -6.950 5.431 6.300 1.00 88.88 96 PHE A C 1
ATOM 731 O O . PHE A 1 96 ? -6.467 6.508 6.650 1.00 88.88 96 PHE A O 1
ATOM 738 N N . GLY A 1 97 ? -7.573 5.254 5.130 1.00 86.62 97 GLY A N 1
ATOM 739 C CA . GLY A 1 97 ? -7.667 6.317 4.135 1.00 86.62 97 GLY A CA 1
ATOM 740 C C . GLY A 1 97 ? -8.340 7.562 4.705 1.00 86.62 97 GLY A C 1
ATOM 741 O O . GLY A 1 97 ? -7.854 8.669 4.508 1.00 86.62 97 GLY A O 1
ATOM 742 N N . THR A 1 98 ? -9.396 7.391 5.503 1.00 86.62 98 THR A N 1
ATOM 743 C CA . THR A 1 98 ? -10.102 8.511 6.143 1.00 86.62 98 THR A CA 1
ATOM 744 C C . THR A 1 98 ? -9.261 9.229 7.195 1.00 86.62 98 THR A C 1
ATOM 746 O O . THR A 1 98 ? -9.268 10.458 7.227 1.00 86.62 98 THR A O 1
ATOM 749 N N . ILE A 1 99 ? -8.522 8.494 8.033 1.00 85.56 99 ILE A N 1
ATOM 750 C CA . ILE A 1 99 ? -7.613 9.078 9.031 1.00 85.56 99 ILE A CA 1
ATOM 751 C C . ILE A 1 99 ? -6.532 9.910 8.337 1.00 85.56 99 ILE A C 1
ATOM 753 O O . ILE A 1 99 ? -6.293 11.050 8.724 1.00 85.56 99 ILE A O 1
ATOM 757 N N . VAL A 1 100 ? -5.911 9.374 7.284 1.00 84.88 100 VAL A N 1
ATOM 758 C CA . VAL A 1 100 ? -4.895 10.110 6.522 1.00 84.88 100 VAL A CA 1
ATOM 759 C C . VAL A 1 100 ? -5.520 11.300 5.797 1.00 84.88 100 VAL A C 1
ATOM 761 O O . VAL A 1 100 ? -4.991 12.404 5.870 1.00 84.88 100 VAL A O 1
ATOM 764 N N . GLY A 1 101 ? -6.685 11.129 5.173 1.00 83.00 101 GLY A N 1
ATOM 765 C CA . GLY A 1 101 ? -7.396 12.212 4.494 1.00 83.00 101 GLY A CA 1
ATOM 766 C C . GLY A 1 101 ? -7.781 13.369 5.423 1.00 83.00 101 GLY A C 1
ATOM 767 O O . GLY A 1 101 ? -7.867 14.507 4.974 1.00 83.00 101 GLY A O 1
ATOM 768 N N . LEU A 1 102 ? -7.972 13.116 6.721 1.00 80.38 102 LEU A N 1
ATOM 769 C CA . LEU A 1 102 ? -8.193 14.175 7.709 1.00 80.38 102 LEU A CA 1
ATOM 770 C C . LEU A 1 102 ? -6.959 15.031 7.972 1.00 80.38 102 LEU A C 1
ATOM 772 O O . LEU A 1 102 ? -7.117 16.224 8.212 1.00 80.38 102 LEU A O 1
ATOM 776 N N . SER A 1 103 ? -5.758 14.455 7.891 1.00 79.88 103 SER A N 1
ATOM 777 C CA . SER A 1 103 ? -4.511 15.215 8.051 1.00 79.88 103 SER A CA 1
ATOM 778 C C . SER A 1 103 ? -4.296 16.254 6.946 1.00 79.88 103 SER A C 1
ATOM 780 O O . SER A 1 103 ? -3.568 17.220 7.147 1.00 79.88 103 SER A O 1
ATOM 782 N N . GLN A 1 104 ? -4.942 16.055 5.792 1.00 79.88 104 GLN A N 1
ATOM 783 C CA . GLN A 1 104 ? -4.864 16.927 4.618 1.00 79.88 104 GLN A CA 1
ATOM 784 C C . GLN A 1 104 ? -6.001 17.955 4.564 1.00 79.88 104 GLN A C 1
ATOM 786 O O . GLN A 1 104 ? -6.186 18.629 3.554 1.00 79.88 104 GLN A O 1
ATOM 791 N N . ARG A 1 105 ? -6.825 18.050 5.617 1.00 72.19 105 ARG A N 1
ATOM 792 C CA . ARG A 1 105 ? -7.844 19.097 5.729 1.00 72.19 105 ARG A CA 1
ATOM 793 C C . ARG A 1 105 ? -7.296 20.226 6.598 1.00 72.19 105 ARG A C 1
ATOM 795 O O . ARG A 1 105 ? -6.830 19.935 7.702 1.00 72.19 105 ARG A O 1
ATOM 802 N N . PRO A 1 106 ? -7.393 21.494 6.160 1.00 58.94 106 PRO A N 1
ATOM 803 C CA . PRO A 1 106 ? -6.973 22.612 6.987 1.00 58.94 106 PRO A CA 1
ATOM 804 C C . PRO A 1 106 ? -7.762 22.593 8.307 1.00 58.94 106 PRO A C 1
ATOM 806 O O . PRO A 1 106 ? -8.972 22.315 8.295 1.00 58.94 106 PRO A O 1
ATOM 809 N N . PRO A 1 107 ? -7.113 22.862 9.456 1.00 56.91 107 PRO A N 1
ATOM 810 C CA . PRO A 1 107 ? -7.811 22.947 10.726 1.00 56.91 107 PRO A CA 1
ATOM 811 C C . PRO A 1 107 ? -8.923 23.988 10.608 1.00 56.91 107 PRO A C 1
ATOM 813 O O . PRO A 1 107 ? -8.666 25.139 10.253 1.00 56.91 107 PRO A O 1
ATOM 816 N N . LEU A 1 108 ? -10.164 23.601 10.919 1.00 51.00 108 LEU A N 1
ATOM 817 C CA . LEU A 1 108 ? -11.238 24.570 11.104 1.00 51.00 108 LEU A CA 1
ATOM 818 C C . LEU A 1 108 ? -10.783 25.523 12.211 1.00 51.00 108 LEU A C 1
ATOM 820 O O . LEU A 1 108 ? -10.709 25.135 13.379 1.00 51.00 108 LEU A O 1
ATOM 824 N N . THR A 1 109 ? -10.431 26.753 11.842 1.00 44.69 109 THR A N 1
ATOM 825 C CA . THR A 1 109 ? -10.109 27.790 12.817 1.00 44.69 109 THR A CA 1
ATOM 826 C C . THR A 1 109 ? -11.282 27.894 13.796 1.00 44.69 109 THR A C 1
ATOM 828 O O . THR A 1 109 ? -12.446 27.903 13.371 1.00 44.69 109 THR A O 1
ATOM 831 N N . PRO A 1 110 ? -11.041 27.928 15.120 1.00 40.94 110 PRO A N 1
ATOM 832 C CA . PRO A 1 110 ? -12.114 28.182 16.063 1.00 40.94 110 PRO A CA 1
ATOM 833 C C . PRO A 1 110 ? -12.715 29.535 15.698 1.00 40.94 110 PRO A C 1
ATOM 835 O O . PRO A 1 110 ? -11.986 30.525 15.646 1.00 40.94 110 PRO A O 1
ATOM 838 N N . LYS A 1 111 ? -14.025 29.579 15.419 1.00 38.44 111 LYS A N 1
ATOM 839 C CA . LYS A 1 111 ? -14.780 30.827 15.247 1.00 38.44 111 LYS A CA 1
ATOM 840 C C . LYS A 1 111 ? -14.387 31.787 16.371 1.00 38.44 111 LYS A C 1
ATOM 842 O O . LYS A 1 111 ? -14.802 31.608 17.516 1.00 38.44 111 LYS A O 1
ATOM 847 N N . GLY A 1 112 ? -13.574 32.786 16.031 1.00 34.94 112 GLY A N 1
ATOM 848 C CA . GLY A 1 112 ? -13.253 33.891 16.914 1.00 34.94 112 GLY A CA 1
ATOM 849 C C . GLY A 1 112 ? -14.554 34.547 17.358 1.00 34.94 112 GLY A C 1
ATOM 850 O O . GLY A 1 112 ? -15.453 34.802 16.556 1.00 34.94 112 GLY A O 1
ATOM 851 N N . SER A 1 113 ? -14.673 34.760 18.659 1.00 29.09 113 SER A N 1
ATOM 852 C CA . SER A 1 113 ? -15.772 35.483 19.284 1.00 29.09 113 SER A CA 1
ATOM 853 C C . SER A 1 113 ? -15.984 36.860 18.627 1.00 29.09 113 SER A C 1
ATOM 855 O O . SER A 1 113 ? -15.010 37.526 18.264 1.00 29.09 113 SER A O 1
ATOM 857 N N . PRO A 1 114 ? -17.234 37.341 18.478 1.00 37.56 114 PRO A N 1
ATOM 858 C CA . PRO A 1 114 ? -17.494 38.650 17.892 1.00 37.56 114 PRO A CA 1
ATOM 859 C C . PRO A 1 114 ? -17.096 39.731 18.901 1.00 37.56 114 PRO A C 1
ATOM 861 O O . PRO A 1 114 ? -17.848 40.068 19.819 1.00 37.56 114 PRO A O 1
ATOM 864 N N . LYS A 1 115 ? -15.885 40.277 18.766 1.00 33.66 115 LYS A N 1
ATOM 865 C CA . LYS A 1 115 ? -15.461 41.423 19.572 1.00 33.66 115 LYS A CA 1
ATOM 866 C C . LYS A 1 115 ? -16.110 42.685 18.998 1.00 33.66 115 LYS A C 1
ATOM 868 O O . LYS A 1 115 ? -15.770 43.144 17.915 1.00 33.66 115 LYS A O 1
ATOM 873 N N . ARG A 1 116 ? -17.097 43.178 19.752 1.00 32.88 116 ARG A N 1
ATOM 874 C CA . ARG A 1 116 ? -17.785 44.476 19.664 1.00 32.88 116 ARG A CA 1
ATOM 875 C C . ARG A 1 116 ? -16.981 45.553 18.920 1.00 32.88 116 ARG A C 1
ATOM 877 O O . ARG A 1 116 ? -15.944 45.992 19.409 1.00 32.88 116 ARG A O 1
ATOM 884 N N . ALA A 1 117 ? -17.528 46.044 17.811 1.00 34.69 117 ALA A N 1
ATOM 885 C CA . ALA A 1 117 ? -17.097 47.294 17.201 1.00 34.69 117 ALA A CA 1
ATOM 886 C C . ALA A 1 117 ? -17.627 48.478 18.029 1.00 34.69 117 ALA A C 1
ATOM 888 O O . ALA A 1 117 ? -18.836 48.691 18.124 1.00 34.69 117 ALA A O 1
ATOM 889 N N . ALA A 1 118 ? -16.716 49.247 18.625 1.00 31.61 118 ALA A N 1
ATOM 890 C CA . ALA A 1 118 ? -16.986 50.562 19.191 1.00 31.61 118 ALA A CA 1
ATOM 891 C C . ALA A 1 118 ? -15.991 51.581 18.602 1.00 31.61 118 ALA A C 1
ATOM 893 O O . ALA A 1 118 ? -14.816 51.563 18.938 1.00 31.61 118 ALA A O 1
ATOM 894 N N . LYS A 1 119 ? -16.533 52.422 17.708 1.00 30.42 119 LYS A N 1
ATOM 895 C CA . LYS A 1 119 ? -16.240 53.837 17.379 1.00 30.42 119 LYS A CA 1
ATOM 896 C C . LYS A 1 119 ? -14.801 54.372 17.161 1.00 30.42 119 LYS A C 1
ATOM 898 O O . LYS A 1 119 ? -14.026 54.448 18.100 1.00 30.42 119 LYS A O 1
ATOM 903 N N . ALA A 1 120 ? -14.671 55.017 15.982 1.00 27.34 120 ALA A N 1
ATOM 904 C CA . ALA A 1 120 ? -13.977 56.284 15.639 1.00 27.34 120 ALA A CA 1
ATOM 905 C C . ALA A 1 120 ? -12.428 56.310 15.690 1.00 27.34 120 ALA A C 1
ATOM 907 O O . ALA A 1 120 ? -11.840 55.753 16.597 1.00 27.34 120 ALA A O 1
ATOM 908 N N . GLY A 1 121 ? -11.678 56.951 14.783 1.00 26.67 121 GLY A N 1
ATOM 909 C CA . GLY A 1 121 ? -11.974 57.964 13.763 1.00 26.67 121 GLY A CA 1
ATOM 910 C C . GLY A 1 121 ? -10.858 58.057 12.695 1.00 26.67 121 GLY A C 1
ATOM 911 O O . GLY A 1 121 ? -10.061 57.141 12.553 1.00 26.67 121 GLY A O 1
ATOM 912 N N . ALA A 1 122 ? -10.884 59.138 11.915 1.00 28.20 122 ALA A N 1
ATOM 913 C CA . ALA A 1 122 ? -10.479 59.267 10.510 1.00 28.20 122 ALA A CA 1
ATOM 914 C C . ALA A 1 122 ? -8.996 59.585 10.172 1.00 28.20 122 ALA A C 1
ATOM 916 O O . ALA A 1 122 ? -8.260 60.063 11.029 1.00 28.20 122 ALA A O 1
ATOM 917 N N . ALA A 1 123 ? -8.708 59.466 8.855 1.00 27.61 123 ALA A N 1
ATOM 918 C CA . ALA A 1 123 ? -7.630 60.071 8.034 1.00 27.61 123 ALA A CA 1
ATOM 919 C C . ALA A 1 123 ? -6.218 59.438 8.177 1.00 27.61 123 ALA A C 1
ATOM 921 O O . ALA A 1 123 ? -5.820 59.101 9.278 1.00 27.61 123 ALA A O 1
ATOM 922 N N . ASP A 1 124 ? -5.376 59.217 7.159 1.00 26.84 124 ASP A N 1
ATOM 923 C CA . ASP A 1 124 ? -5.320 59.592 5.739 1.00 26.84 124 ASP A CA 1
ATOM 924 C C . ASP A 1 124 ? -4.300 58.666 5.010 1.00 26.84 124 ASP A C 1
ATOM 926 O O . ASP A 1 124 ? -3.349 58.191 5.626 1.00 26.84 124 ASP A O 1
ATOM 930 N N . SER A 1 125 ? -4.523 58.430 3.713 1.00 26.59 125 SER A N 1
ATOM 931 C CA . SER A 1 125 ? -3.578 58.124 2.617 1.00 26.59 125 SER A CA 1
ATOM 932 C C . SER A 1 125 ? -2.311 57.268 2.829 1.00 26.59 125 SER A C 1
ATOM 934 O O . SER A 1 125 ? -1.323 57.713 3.404 1.00 26.59 125 SER A O 1
ATOM 936 N N . SER A 1 126 ? -2.233 56.121 2.134 1.00 25.95 126 SER A N 1
ATOM 937 C CA . SER A 1 126 ? -1.389 55.919 0.925 1.00 25.95 126 SER A CA 1
ATOM 938 C C . SER A 1 126 ? -1.026 54.439 0.672 1.00 25.95 126 SER A C 1
ATOM 940 O O . SER A 1 126 ? -0.575 53.727 1.558 1.00 25.95 126 SER A O 1
ATOM 942 N N . ALA A 1 127 ? -1.253 54.007 -0.575 1.00 35.12 127 ALA A N 1
ATOM 943 C CA . ALA A 1 127 ? -0.626 52.884 -1.287 1.00 35.12 127 ALA A CA 1
ATOM 944 C C . ALA A 1 127 ? -0.327 51.583 -0.503 1.00 35.12 127 ALA A C 1
ATOM 946 O O . ALA A 1 127 ? 0.769 51.385 0.015 1.00 35.12 127 ALA A O 1
ATOM 947 N N . GLY A 1 128 ? -1.265 50.630 -0.540 1.00 24.22 128 GLY A N 1
ATOM 948 C CA . GLY A 1 128 ? -1.031 49.238 -0.144 1.00 24.22 128 GLY A CA 1
ATOM 949 C C . GLY A 1 128 ? -1.520 48.282 -1.228 1.00 24.22 128 GLY A C 1
ATOM 950 O O . GLY A 1 128 ? -2.712 48.243 -1.523 1.00 24.22 128 GLY A O 1
ATOM 951 N N . ASN A 1 129 ? -0.589 47.549 -1.840 1.00 32.88 129 ASN A N 1
ATOM 952 C CA . ASN A 1 129 ? -0.830 46.497 -2.830 1.00 32.88 129 ASN A CA 1
ATOM 953 C C . ASN A 1 129 ? -1.964 45.533 -2.413 1.00 32.88 129 ASN A C 1
ATOM 955 O O . ASN A 1 129 ? -2.013 45.134 -1.248 1.00 32.88 129 ASN A O 1
ATOM 959 N N . PRO A 1 130 ? -2.795 45.038 -3.352 1.00 32.34 130 PRO A N 1
ATOM 960 C CA . PRO A 1 130 ? -3.655 43.886 -3.110 1.00 32.34 130 PRO A CA 1
ATOM 961 C C . PRO A 1 130 ? -2.800 42.615 -3.192 1.00 32.34 130 PRO A C 1
ATOM 963 O O . PRO A 1 130 ? -2.746 41.933 -4.210 1.00 32.34 130 PRO A O 1
ATOM 966 N N . GLY A 1 131 ? -2.061 42.346 -2.121 1.00 28.00 131 GLY A N 1
ATOM 967 C CA . GLY A 1 131 ? -1.347 41.095 -1.896 1.00 28.00 131 GLY A CA 1
ATOM 968 C C . GLY A 1 131 ? -2.053 40.286 -0.821 1.00 28.00 131 GLY A C 1
ATOM 969 O O . GLY A 1 131 ? -1.483 40.071 0.243 1.00 28.00 131 GLY A O 1
ATOM 970 N N . ASP A 1 132 ? -3.297 39.877 -1.079 1.00 31.80 132 ASP A N 1
ATOM 971 C CA . ASP A 1 132 ? -3.944 38.797 -0.329 1.00 31.80 132 ASP A CA 1
ATOM 972 C C . ASP A 1 132 ? -3.294 37.477 -0.775 1.00 31.80 132 ASP A C 1
ATOM 974 O O . ASP A 1 132 ? -3.793 36.750 -1.633 1.00 31.80 132 ASP A O 1
ATOM 978 N N . VAL A 1 13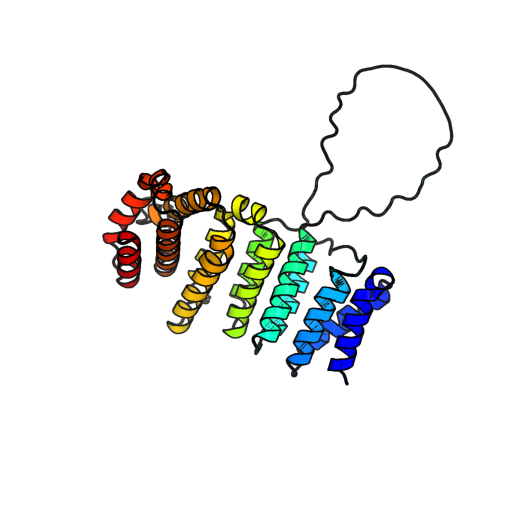3 ? -2.073 37.245 -0.287 1.00 34.88 133 VAL A N 1
ATOM 979 C CA . VAL A 1 133 ? -1.406 35.946 -0.365 1.00 34.88 133 VAL A CA 1
ATOM 980 C C . VAL A 1 133 ? -2.051 35.056 0.684 1.00 34.88 133 VAL A C 1
ATOM 982 O O . VAL A 1 133 ? -1.926 35.288 1.886 1.00 34.88 133 VAL A O 1
ATOM 985 N N . GLY A 1 134 ? -2.803 34.092 0.158 1.00 35.09 134 GLY A N 1
ATOM 986 C CA . GLY A 1 134 ? -3.754 33.256 0.859 1.00 35.09 134 GLY A CA 1
ATOM 987 C C . GLY A 1 134 ? -3.231 32.583 2.120 1.00 35.09 134 GLY A C 1
ATOM 988 O O . GLY A 1 134 ? -2.042 32.309 2.288 1.00 35.09 134 GLY A O 1
ATOM 989 N N . ALA A 1 135 ? -4.197 32.304 2.993 1.00 36.53 135 ALA A N 1
ATOM 990 C CA . ALA A 1 135 ? -4.068 31.422 4.135 1.00 36.53 135 ALA A CA 1
ATOM 991 C C . ALA A 1 135 ? -3.176 30.226 3.788 1.00 36.53 135 ALA A C 1
ATOM 993 O O . ALA A 1 135 ? -3.461 29.464 2.869 1.00 36.53 135 ALA A O 1
ATOM 994 N N . SER A 1 136 ? -2.078 30.082 4.520 1.00 40.22 136 SER A N 1
ATOM 995 C CA . SER A 1 136 ? -1.237 28.897 4.472 1.00 40.22 136 SER A CA 1
ATOM 996 C C . SER A 1 136 ? -2.083 27.682 4.872 1.00 40.22 136 SER A C 1
ATOM 998 O O . SER A 1 136 ? -2.296 27.444 6.064 1.00 40.22 136 SER A O 1
ATOM 1000 N N . ASP A 1 137 ? -2.578 26.947 3.875 1.00 48.16 137 ASP A N 1
ATOM 1001 C CA . ASP A 1 137 ? -3.163 25.610 3.990 1.00 48.16 137 ASP A CA 1
ATOM 1002 C C . ASP A 1 137 ? -2.060 24.637 4.431 1.00 48.16 137 ASP A C 1
ATOM 1004 O O . ASP A 1 137 ? -1.461 23.912 3.638 1.00 48.16 137 ASP A O 1
ATOM 1008 N N . VAL A 1 138 ? -1.702 24.683 5.713 1.00 58.50 138 VAL A N 1
ATOM 1009 C CA . VAL A 1 138 ? -0.693 23.786 6.276 1.00 58.50 138 VAL A CA 1
ATOM 1010 C C . VAL A 1 138 ? -1.364 22.443 6.543 1.00 58.50 138 VAL A C 1
ATOM 1012 O O . VAL A 1 138 ? -2.070 22.274 7.540 1.00 58.50 138 VAL A O 1
ATOM 1015 N N . ASN A 1 139 ? -1.145 21.488 5.638 1.00 71.25 139 ASN A N 1
ATOM 1016 C CA . ASN A 1 139 ? -1.437 20.079 5.891 1.00 71.25 139 ASN A CA 1
ATOM 1017 C C . ASN A 1 139 ? -0.686 19.626 7.151 1.00 71.25 139 ASN A C 1
ATOM 1019 O O . ASN A 1 139 ? 0.478 19.973 7.350 1.00 71.25 139 ASN A O 1
ATOM 1023 N N . ILE A 1 140 ? -1.353 18.853 8.009 1.00 74.69 140 ILE A N 1
ATOM 1024 C CA . ILE A 1 140 ? -0.805 18.433 9.310 1.00 74.69 140 ILE A CA 1
ATOM 1025 C C . ILE A 1 140 ? 0.269 17.355 9.131 1.00 74.69 140 ILE A C 1
ATOM 1027 O O . ILE A 1 140 ? 1.205 17.287 9.922 1.00 74.69 140 ILE A O 1
ATOM 1031 N N . LEU A 1 141 ? 0.121 16.518 8.101 1.00 75.31 141 LEU A N 1
ATOM 1032 C CA . LEU A 1 141 ? 1.132 15.557 7.673 1.00 75.31 141 LEU A CA 1
ATOM 1033 C C . LEU A 1 141 ? 1.645 15.945 6.290 1.00 75.31 141 LEU A C 1
ATOM 1035 O O . LEU A 1 141 ? 0.861 16.212 5.375 1.00 75.31 141 LEU A O 1
ATOM 1039 N N . THR A 1 142 ? 2.958 15.920 6.129 1.00 83.88 142 THR A N 1
ATOM 1040 C CA . THR A 1 142 ? 3.604 15.984 4.818 1.00 83.88 142 THR A CA 1
ATOM 1041 C C . THR A 1 142 ? 3.430 14.663 4.063 1.00 83.88 142 THR A C 1
ATOM 1043 O O . THR A 1 142 ? 3.133 13.614 4.642 1.00 83.88 142 THR A O 1
ATOM 1046 N N . VAL A 1 143 ? 3.625 14.697 2.744 1.00 82.50 143 VAL A N 1
ATOM 1047 C CA . VAL A 1 143 ? 3.552 13.496 1.893 1.00 82.50 143 VAL A CA 1
ATOM 1048 C C . VAL A 1 143 ? 4.561 12.442 2.334 1.00 82.50 143 VAL A C 1
ATOM 1050 O O . VAL A 1 143 ? 4.216 11.265 2.451 1.00 82.50 143 VAL A O 1
ATOM 1053 N N . ASP A 1 144 ? 5.779 12.877 2.649 1.00 83.69 144 ASP A N 1
ATOM 1054 C CA . ASP A 1 144 ? 6.849 11.994 3.101 1.00 83.69 144 ASP A CA 1
ATOM 1055 C C . ASP A 1 144 ? 6.521 11.356 4.455 1.00 83.69 144 ASP A C 1
ATOM 1057 O O . ASP A 1 144 ? 6.772 10.168 4.643 1.00 83.69 144 ASP A O 1
ATOM 1061 N N . GLU A 1 145 ? 5.883 12.087 5.375 1.00 85.06 145 GLU A N 1
ATOM 1062 C CA . GLU A 1 145 ? 5.425 11.527 6.653 1.00 85.06 145 GLU A CA 1
ATOM 1063 C C . GLU A 1 145 ? 4.321 10.483 6.462 1.00 85.06 145 GLU A C 1
ATOM 1065 O O . GLU A 1 145 ? 4.369 9.428 7.095 1.00 85.06 145 GLU A O 1
ATOM 1070 N N . ILE A 1 146 ? 3.355 10.716 5.564 1.00 86.06 146 ILE A N 1
ATOM 1071 C CA . ILE A 1 146 ? 2.310 9.724 5.253 1.00 86.06 146 ILE A CA 1
ATOM 1072 C C . ILE A 1 146 ? 2.945 8.431 4.731 1.00 86.06 146 ILE A C 1
ATOM 1074 O O . ILE A 1 146 ? 2.626 7.337 5.208 1.00 86.06 146 ILE A O 1
ATOM 1078 N N . LEU A 1 147 ? 3.857 8.549 3.765 1.00 87.00 147 LEU A N 1
ATOM 1079 C CA . LEU A 1 147 ? 4.542 7.406 3.163 1.00 87.00 147 LEU A CA 1
ATOM 1080 C C . LEU A 1 147 ? 5.465 6.697 4.170 1.00 87.00 147 LEU A C 1
ATOM 1082 O O . LEU A 1 147 ? 5.512 5.461 4.209 1.00 87.00 147 LEU A O 1
ATOM 1086 N N . ALA A 1 148 ? 6.142 7.447 5.043 1.00 88.06 148 ALA A N 1
ATOM 1087 C CA . ALA A 1 148 ? 6.976 6.909 6.115 1.00 88.06 148 ALA A CA 1
ATOM 1088 C C . ALA A 1 148 ? 6.155 6.141 7.163 1.00 88.06 148 ALA A C 1
ATOM 1090 O O . ALA A 1 148 ? 6.547 5.048 7.577 1.00 88.06 148 ALA A O 1
ATOM 1091 N N . ILE A 1 149 ? 4.990 6.660 7.564 1.00 87.38 149 ILE A N 1
ATOM 1092 C CA . ILE A 1 149 ? 4.092 5.966 8.496 1.00 87.38 149 ILE A CA 1
ATOM 1093 C C . ILE A 1 149 ? 3.609 4.656 7.868 1.00 87.38 149 ILE A C 1
ATOM 1095 O O . ILE A 1 149 ? 3.730 3.595 8.481 1.00 87.38 149 ILE A O 1
ATOM 1099 N N . LEU A 1 150 ? 3.113 4.692 6.628 1.00 87.31 150 LEU A N 1
ATOM 1100 C CA . LEU A 1 150 ? 2.595 3.497 5.959 1.00 87.31 150 LEU A CA 1
ATOM 1101 C C . LEU A 1 150 ? 3.679 2.422 5.753 1.00 87.31 150 LEU A C 1
ATOM 1103 O O . LEU A 1 150 ? 3.438 1.241 6.020 1.00 87.31 150 LEU A O 1
ATOM 1107 N N . SER A 1 151 ? 4.887 2.816 5.340 1.00 89.12 151 SER A N 1
ATOM 1108 C CA . SER A 1 151 ? 6.020 1.892 5.183 1.00 89.12 151 SER A CA 1
ATOM 1109 C C . SER A 1 151 ? 6.498 1.315 6.522 1.00 89.12 151 SER A C 1
ATOM 1111 O O . SER A 1 151 ? 6.749 0.112 6.615 1.00 89.12 151 SER A O 1
ATOM 1113 N N . SER A 1 152 ? 6.543 2.124 7.586 1.00 90.31 152 SER A N 1
ATOM 1114 C CA . SER A 1 152 ? 6.861 1.685 8.954 1.00 90.31 152 SER A CA 1
ATOM 1115 C C . SER A 1 152 ? 5.854 0.661 9.480 1.00 90.31 152 SER A C 1
ATOM 1117 O O . SER A 1 152 ? 6.238 -0.371 10.038 1.00 90.31 152 SER A O 1
ATOM 1119 N N . LEU A 1 153 ? 4.558 0.899 9.262 1.00 88.00 153 LEU A N 1
ATOM 1120 C CA . LEU A 1 153 ? 3.497 -0.032 9.647 1.00 88.00 153 LEU A CA 1
ATOM 1121 C C . LEU A 1 153 ? 3.615 -1.359 8.903 1.00 88.00 153 LEU A C 1
ATOM 1123 O O . LEU A 1 153 ? 3.485 -2.419 9.517 1.00 88.00 153 LEU A O 1
ATOM 1127 N N . PHE A 1 154 ? 3.911 -1.310 7.605 1.00 89.31 154 PHE A N 1
ATOM 1128 C CA . PHE A 1 154 ? 4.117 -2.514 6.813 1.00 89.31 154 PHE A CA 1
ATOM 1129 C C . PHE A 1 154 ? 5.355 -3.292 7.280 1.00 89.31 154 PHE A C 1
ATOM 1131 O O . PHE A 1 154 ? 5.294 -4.510 7.436 1.00 89.31 154 PHE A O 1
ATOM 1138 N N . ALA A 1 155 ? 6.462 -2.607 7.577 1.00 88.19 155 ALA A N 1
ATOM 1139 C CA . ALA A 1 155 ? 7.687 -3.237 8.072 1.00 88.19 155 ALA A CA 1
ATOM 1140 C C . ALA A 1 155 ? 7.504 -3.953 9.425 1.00 88.19 155 ALA A C 1
ATOM 1142 O O . ALA A 1 155 ? 8.223 -4.908 9.716 1.00 88.19 155 ALA A O 1
ATOM 1143 N N . LYS A 1 156 ? 6.546 -3.509 10.249 1.00 88.44 156 LYS A N 1
ATOM 1144 C CA . LYS A 1 156 ? 6.184 -4.144 11.529 1.00 88.44 156 LYS A CA 1
ATOM 1145 C C . LYS A 1 156 ? 5.223 -5.332 11.368 1.00 88.44 156 LYS A C 1
ATOM 1147 O O . LYS A 1 156 ? 4.995 -6.053 12.339 1.00 88.44 156 LYS A O 1
ATOM 1152 N N . ALA A 1 157 ? 4.640 -5.542 10.188 1.00 86.94 157 ALA A N 1
ATOM 1153 C CA . ALA A 1 157 ? 3.637 -6.578 9.972 1.00 86.94 157 ALA A CA 1
ATOM 1154 C C . ALA A 1 157 ? 4.261 -7.980 9.919 1.00 86.94 157 ALA A C 1
ATOM 1156 O O . ALA A 1 157 ? 5.088 -8.288 9.062 1.00 86.94 157 ALA A O 1
ATOM 1157 N N . THR A 1 158 ? 3.816 -8.855 10.820 1.00 84.62 158 THR A N 1
ATOM 1158 C CA . THR A 1 158 ? 4.325 -10.230 10.940 1.00 84.62 158 THR A CA 1
ATOM 1159 C C . THR A 1 158 ? 3.492 -11.252 10.169 1.00 84.62 158 THR A C 1
ATOM 1161 O O . THR A 1 158 ? 4.039 -12.229 9.668 1.00 84.62 158 THR A O 1
ATOM 116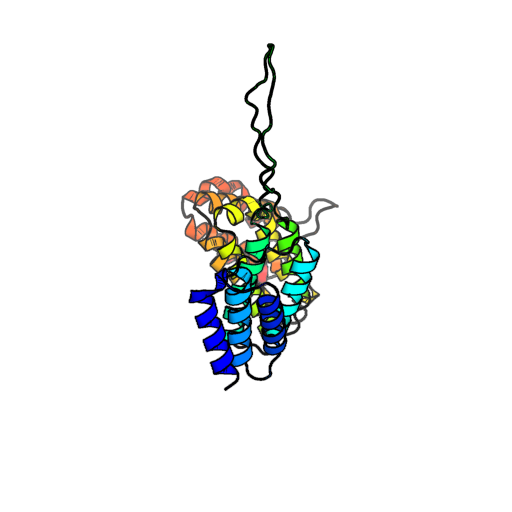4 N N . SER A 1 159 ? 2.178 -11.038 10.040 1.00 88.06 159 SER A N 1
ATOM 1165 C CA . SER A 1 159 ? 1.268 -11.962 9.349 1.00 88.06 159 SER A CA 1
ATOM 1166 C C . SER A 1 159 ? 1.000 -11.547 7.902 1.00 88.06 159 SER A C 1
ATOM 1168 O O . SER A 1 159 ? 0.939 -10.358 7.582 1.00 88.06 159 SER A O 1
ATOM 1170 N N . ASN A 1 160 ? 0.777 -12.529 7.023 1.00 88.75 160 ASN A N 1
ATOM 1171 C CA . ASN A 1 160 ? 0.429 -12.270 5.621 1.00 88.75 160 ASN A CA 1
ATOM 1172 C C . ASN A 1 160 ? -0.897 -11.507 5.493 1.00 88.75 160 ASN A C 1
ATOM 1174 O O . ASN A 1 160 ? -0.994 -10.600 4.671 1.00 88.75 160 ASN A O 1
ATOM 1178 N N . ASP A 1 161 ? -1.881 -11.800 6.349 1.00 88.12 161 ASP A N 1
ATOM 1179 C CA . ASP A 1 161 ? -3.147 -11.060 6.381 1.00 88.12 161 ASP A CA 1
ATOM 1180 C C . ASP A 1 161 ? -2.948 -9.587 6.755 1.00 88.12 161 ASP A C 1
ATOM 1182 O O . ASP A 1 161 ? -3.589 -8.715 6.166 1.00 88.12 161 ASP A O 1
ATOM 1186 N N . ALA A 1 162 ? -2.024 -9.292 7.677 1.00 90.19 162 ALA A N 1
ATOM 1187 C CA . ALA A 1 162 ? -1.671 -7.918 8.015 1.00 90.19 162 ALA A CA 1
ATOM 1188 C C . ALA A 1 162 ? -0.939 -7.213 6.869 1.00 90.19 162 ALA A C 1
ATOM 1190 O O . ALA A 1 162 ? -1.307 -6.089 6.540 1.00 90.19 162 ALA A O 1
ATOM 1191 N N . LYS A 1 163 ? 0.024 -7.868 6.204 1.00 91.44 163 LYS A N 1
ATOM 1192 C CA . LYS A 1 163 ? 0.706 -7.309 5.019 1.00 91.44 163 LYS A CA 1
ATOM 1193 C C . LYS A 1 163 ? -0.297 -6.958 3.911 1.00 91.44 163 LYS A C 1
ATOM 1195 O O . LYS A 1 163 ? -0.280 -5.844 3.392 1.00 91.44 163 LYS A O 1
ATOM 1200 N N . VAL A 1 164 ? -1.223 -7.872 3.599 1.00 92.50 164 VAL A N 1
ATOM 1201 C CA . VAL A 1 164 ? -2.294 -7.638 2.613 1.00 92.50 164 VAL A CA 1
ATOM 1202 C C . VAL A 1 164 ? -3.225 -6.513 3.071 1.00 92.50 164 VAL A C 1
ATOM 1204 O O . VAL A 1 164 ? -3.550 -5.631 2.284 1.00 92.50 164 VAL A O 1
ATOM 1207 N N . GLY A 1 165 ? -3.623 -6.491 4.345 1.00 92.31 165 GLY A N 1
ATOM 1208 C CA . GLY A 1 165 ? -4.504 -5.451 4.883 1.00 92.31 165 GLY A CA 1
ATOM 1209 C C . GLY A 1 165 ? -3.879 -4.058 4.867 1.00 92.31 165 GLY A C 1
ATOM 1210 O O . GLY A 1 165 ? -4.568 -3.082 4.579 1.00 92.31 165 GLY A O 1
ATOM 1211 N N . ILE A 1 166 ? -2.572 -3.957 5.114 1.00 92.69 166 ILE A N 1
ATOM 1212 C CA . ILE A 1 166 ? -1.844 -2.689 5.011 1.00 92.69 166 ILE A CA 1
ATOM 1213 C C . ILE A 1 166 ? -1.698 -2.281 3.541 1.00 92.69 166 ILE A C 1
ATOM 1215 O O . ILE A 1 166 ? -1.887 -1.110 3.234 1.00 92.69 166 ILE A O 1
ATOM 1219 N N . ALA A 1 167 ? -1.461 -3.210 2.609 1.00 93.88 167 ALA A N 1
ATOM 1220 C CA . ALA A 1 167 ? -1.486 -2.890 1.177 1.00 93.88 167 ALA A CA 1
ATOM 1221 C C . ALA A 1 167 ? -2.871 -2.384 0.716 1.00 93.88 167 ALA A C 1
ATOM 1223 O O . ALA A 1 167 ? -2.968 -1.392 -0.005 1.00 93.88 167 ALA A O 1
ATOM 1224 N N . GLU A 1 168 ? -3.965 -2.990 1.184 1.00 93.25 168 GLU A N 1
ATOM 1225 C CA . GLU A 1 168 ? -5.318 -2.463 0.9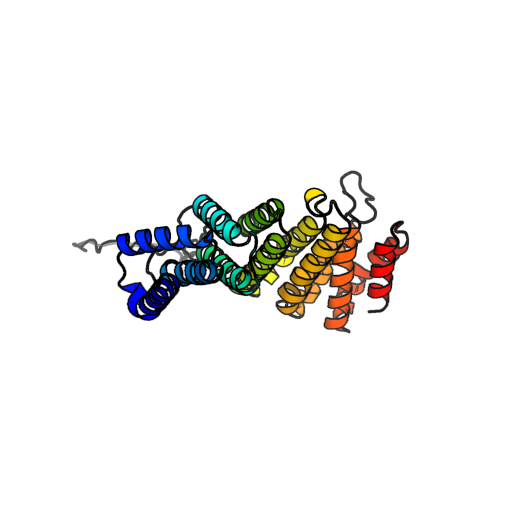55 1.00 93.25 168 GLU A CA 1
ATOM 1226 C C . GLU A 1 168 ? -5.491 -1.058 1.574 1.00 93.25 168 GLU A C 1
ATOM 1228 O O . GLU A 1 168 ? -6.158 -0.202 0.988 1.00 93.25 168 GLU A O 1
ATOM 1233 N N . ALA A 1 169 ? -4.852 -0.779 2.716 1.00 92.62 169 ALA A N 1
ATOM 1234 C CA . ALA A 1 169 ? -4.844 0.543 3.342 1.00 92.62 169 ALA A CA 1
ATOM 1235 C C . ALA A 1 169 ? -4.047 1.592 2.545 1.00 92.62 169 ALA A C 1
ATOM 1237 O O . ALA A 1 169 ? -4.522 2.722 2.416 1.00 92.62 169 ALA A O 1
ATOM 1238 N N . PHE A 1 170 ? -2.900 1.237 1.949 1.00 92.50 170 PHE A N 1
ATOM 1239 C CA . PHE A 1 170 ? -2.207 2.084 0.962 1.00 92.50 170 PHE A CA 1
ATOM 1240 C C . PHE A 1 170 ? -3.162 2.441 -0.184 1.00 92.50 170 PHE A C 1
ATOM 1242 O O . PHE A 1 170 ? -3.326 3.613 -0.520 1.00 92.50 170 PHE A O 1
ATOM 1249 N N . ALA A 1 171 ? -3.864 1.441 -0.725 1.00 93.75 171 ALA A N 1
ATOM 1250 C CA . ALA A 1 171 ? -4.803 1.639 -1.823 1.00 93.75 171 ALA A CA 1
ATOM 1251 C C . ALA A 1 171 ? -5.959 2.582 -1.462 1.00 93.75 171 ALA A C 1
ATOM 1253 O O . ALA A 1 171 ? -6.315 3.468 -2.240 1.00 93.75 171 ALA A O 1
ATOM 1254 N N . ALA A 1 172 ? -6.552 2.403 -0.281 1.00 92.06 172 ALA A N 1
ATOM 1255 C CA . ALA A 1 172 ? -7.605 3.280 0.217 1.00 92.06 172 ALA A CA 1
ATOM 1256 C C . ALA A 1 172 ? -7.094 4.703 0.490 1.00 92.06 172 ALA A C 1
ATOM 1258 O O . ALA A 1 172 ? -7.816 5.665 0.240 1.00 92.06 172 ALA A O 1
ATOM 1259 N N . THR A 1 173 ? -5.847 4.842 0.946 1.00 90.06 173 THR A N 1
ATOM 1260 C CA . THR A 1 173 ? -5.214 6.142 1.197 1.00 90.06 173 THR A CA 1
ATOM 1261 C C . THR A 1 173 ? -5.013 6.919 -0.098 1.00 90.06 173 THR A C 1
ATOM 1263 O O . THR A 1 173 ? -5.479 8.051 -0.190 1.00 90.06 173 THR A O 1
ATOM 1266 N N . PHE A 1 174 ? -4.426 6.312 -1.134 1.00 92.12 174 PHE A N 1
ATOM 1267 C CA . PHE A 1 174 ? -4.262 6.983 -2.429 1.00 92.12 174 PHE A CA 1
ATOM 1268 C C . PHE A 1 174 ? -5.605 7.370 -3.050 1.00 92.12 174 PHE A C 1
ATOM 1270 O O . PHE A 1 174 ? -5.772 8.504 -3.494 1.00 92.12 174 PHE A O 1
ATOM 1277 N N . LYS A 1 175 ? -6.611 6.488 -2.982 1.00 91.50 175 LYS A N 1
ATOM 1278 C CA . LYS A 1 175 ? -7.974 6.807 -3.438 1.00 91.50 175 LYS A CA 1
ATOM 1279 C C . LYS A 1 175 ? -8.601 7.977 -2.679 1.00 91.50 175 LYS A C 1
ATOM 1281 O O . LYS A 1 175 ? -9.338 8.748 -3.282 1.00 91.50 175 LYS A O 1
ATOM 1286 N N . GLN A 1 176 ? -8.320 8.109 -1.382 1.00 88.81 176 GLN A N 1
ATOM 1287 C CA . GLN A 1 176 ? -8.840 9.203 -0.563 1.00 88.81 176 GLN A CA 1
ATOM 1288 C C . GLN A 1 176 ? -8.123 10.536 -0.828 1.00 88.81 176 GLN A C 1
ATOM 1290 O O . GLN A 1 176 ? -8.765 11.582 -0.746 1.00 88.81 176 GLN A O 1
ATOM 1295 N N . LEU A 1 177 ? -6.821 10.503 -1.131 1.00 87.12 177 LEU A N 1
ATOM 1296 C CA . LEU A 1 177 ? -6.014 11.682 -1.474 1.00 87.12 177 LEU A CA 1
ATOM 1297 C C . LEU A 1 177 ? -6.294 12.189 -2.898 1.00 87.12 177 LEU A C 1
ATOM 1299 O O . LEU A 1 177 ? -6.217 13.388 -3.152 1.00 87.12 177 LEU A O 1
ATOM 1303 N N . GLY A 1 178 ? -6.688 11.290 -3.802 1.00 88.62 178 GLY A N 1
ATOM 1304 C CA . GLY A 1 178 ? -7.121 11.621 -5.156 1.00 88.62 178 GLY A CA 1
ATOM 1305 C C . GLY A 1 178 ? -6.009 11.554 -6.204 1.00 88.62 178 GLY A C 1
ATOM 1306 O O . GLY A 1 178 ? -4.834 11.365 -5.903 1.00 88.62 178 GLY A O 1
ATOM 1307 N N . ILE A 1 179 ? -6.412 11.684 -7.470 1.00 90.50 179 ILE A N 1
ATOM 1308 C CA . ILE A 1 179 ? -5.545 11.486 -8.644 1.00 90.50 179 ILE A CA 1
ATOM 1309 C C . ILE A 1 179 ? -4.444 12.548 -8.725 1.00 90.50 179 ILE A C 1
ATOM 1311 O O . ILE A 1 179 ? -3.274 12.211 -8.879 1.00 90.50 179 ILE A O 1
ATOM 1315 N N . THR A 1 180 ? -4.803 13.820 -8.540 1.00 88.62 180 THR A N 1
ATOM 1316 C CA . THR A 1 180 ? -3.873 14.956 -8.652 1.00 88.62 180 THR A CA 1
ATOM 1317 C C . THR A 1 180 ? -2.702 14.850 -7.676 1.00 88.62 180 THR A C 1
ATOM 1319 O O . THR A 1 180 ? -1.565 15.167 -8.025 1.00 88.62 180 THR A O 1
ATOM 1322 N N . PHE A 1 181 ? -2.968 14.359 -6.463 1.00 88.06 181 PHE A N 1
ATOM 1323 C CA . PHE A 1 181 ? -1.947 14.105 -5.453 1.00 88.06 181 PHE A CA 1
ATOM 1324 C C . PHE A 1 181 ? -0.966 13.018 -5.904 1.00 88.06 181 PHE A C 1
ATOM 1326 O O . PHE A 1 181 ? 0.247 13.193 -5.807 1.00 88.06 181 PHE A O 1
ATOM 1333 N N . VAL A 1 182 ? -1.492 11.897 -6.405 1.00 89.94 182 VAL A N 1
ATOM 1334 C CA . VAL A 1 182 ? -0.681 10.747 -6.824 1.00 89.94 182 VAL A CA 1
ATOM 1335 C C . VAL A 1 182 ? 0.209 11.104 -8.011 1.00 89.94 182 VAL A C 1
ATOM 1337 O O . VAL A 1 182 ? 1.382 10.748 -7.999 1.00 89.94 182 VAL A O 1
ATOM 1340 N N . GLU A 1 183 ? -0.307 11.845 -8.992 1.00 91.12 183 GLU A N 1
ATOM 1341 C CA . GLU A 1 183 ? 0.482 12.302 -10.143 1.00 91.12 183 GLU A CA 1
ATOM 1342 C C . GLU A 1 183 ? 1.591 13.277 -9.728 1.00 91.12 183 GLU A C 1
ATOM 1344 O O . GLU A 1 183 ? 2.736 13.127 -10.149 1.00 91.12 183 GLU A O 1
ATOM 1349 N N . SER A 1 184 ? 1.285 14.232 -8.843 1.00 89.56 184 SER A N 1
ATOM 1350 C CA . SER A 1 184 ? 2.260 15.237 -8.386 1.00 89.56 184 SER A CA 1
ATOM 1351 C C . SER A 1 184 ? 3.391 14.637 -7.542 1.00 89.56 184 SER A C 1
ATOM 1353 O O . SER A 1 184 ? 4.503 15.161 -7.528 1.00 89.56 184 SER A O 1
ATOM 1355 N N . HIS A 1 185 ? 3.119 13.534 -6.840 1.00 90.50 185 HIS A N 1
ATOM 1356 C CA . HIS A 1 185 ? 4.063 12.877 -5.931 1.00 90.50 185 HIS A CA 1
ATOM 1357 C C . HIS A 1 185 ? 4.459 11.462 -6.381 1.00 90.50 185 HIS A C 1
ATOM 1359 O O . HIS A 1 185 ? 4.944 10.665 -5.571 1.00 90.50 185 HIS A O 1
ATOM 1365 N N . TYR A 1 186 ? 4.300 11.145 -7.669 1.00 91.25 186 TYR A N 1
ATOM 1366 C CA . TYR A 1 186 ? 4.588 9.818 -8.215 1.00 91.25 186 TYR A CA 1
ATOM 1367 C C . TYR A 1 186 ? 6.006 9.292 -7.895 1.00 91.25 186 TYR A C 1
ATOM 1369 O O . TYR A 1 186 ? 6.117 8.124 -7.503 1.00 91.25 186 TYR A O 1
ATOM 1377 N N . PRO A 1 187 ? 7.089 10.101 -7.958 1.00 91.81 187 PRO A N 1
ATOM 1378 C CA . PRO A 1 187 ? 8.432 9.637 -7.594 1.00 91.81 187 PRO A CA 1
ATOM 1379 C C . PRO A 1 187 ? 8.528 9.114 -6.155 1.00 91.81 187 PRO A C 1
ATOM 1381 O O . PRO A 1 187 ? 9.095 8.053 -5.903 1.00 91.81 187 PRO A O 1
ATOM 1384 N N . ALA A 1 188 ? 7.917 9.815 -5.195 1.00 91.38 188 ALA A N 1
ATOM 1385 C CA . ALA A 1 188 ? 7.935 9.415 -3.789 1.00 91.38 188 ALA A CA 1
ATOM 1386 C C . ALA A 1 188 ? 7.074 8.164 -3.541 1.00 91.38 188 ALA A C 1
ATOM 1388 O O . ALA A 1 188 ? 7.476 7.255 -2.805 1.00 91.38 188 ALA A O 1
ATOM 1389 N N . VAL A 1 189 ? 5.907 8.091 -4.191 1.00 92.06 189 VAL A N 1
ATOM 1390 C CA . VAL A 1 189 ? 4.980 6.953 -4.095 1.00 92.06 189 VAL A CA 1
ATOM 1391 C C . VAL A 1 189 ? 5.609 5.685 -4.672 1.00 92.06 189 VAL A C 1
ATOM 1393 O O . VAL A 1 189 ? 5.682 4.669 -3.978 1.00 92.06 189 VAL A O 1
ATOM 1396 N N . SER A 1 190 ? 6.102 5.747 -5.911 1.00 92.12 190 SER A N 1
ATOM 1397 C CA . SER A 1 190 ? 6.738 4.608 -6.582 1.00 92.12 190 SER A CA 1
ATOM 1398 C C . SER A 1 190 ? 7.971 4.137 -5.816 1.00 92.12 190 SER A C 1
ATOM 1400 O O . SER A 1 190 ? 8.099 2.940 -5.548 1.00 92.12 190 SER A O 1
ATOM 1402 N N . LYS A 1 191 ? 8.814 5.069 -5.349 1.00 91.88 191 LYS A N 1
ATOM 1403 C CA . LYS A 1 191 ? 9.975 4.742 -4.523 1.00 91.88 191 LYS A CA 1
ATOM 1404 C C . LYS A 1 191 ? 9.591 3.985 -3.258 1.00 91.88 191 LYS A C 1
ATOM 1406 O O . LYS A 1 191 ? 10.139 2.919 -3.004 1.00 91.88 191 LYS A O 1
ATOM 1411 N N . THR A 1 192 ? 8.613 4.487 -2.508 1.00 91.88 192 THR A N 1
ATOM 1412 C CA . THR A 1 192 ? 8.163 3.849 -1.262 1.00 91.88 192 THR A CA 1
ATOM 1413 C C . THR A 1 192 ? 7.654 2.426 -1.503 1.00 91.88 192 THR A C 1
ATOM 1415 O O . THR A 1 192 ? 7.977 1.520 -0.735 1.00 91.88 192 THR A O 1
ATOM 1418 N N . ILE A 1 193 ? 6.875 2.205 -2.567 1.00 92.44 193 ILE A N 1
ATOM 1419 C CA . ILE A 1 193 ? 6.318 0.882 -2.889 1.00 92.44 193 ILE A CA 1
ATOM 1420 C C . ILE A 1 193 ? 7.429 -0.096 -3.306 1.00 92.44 193 ILE A C 1
ATOM 1422 O O . ILE A 1 193 ? 7.447 -1.244 -2.852 1.00 92.44 193 ILE A O 1
ATOM 1426 N N . ILE A 1 194 ? 8.375 0.353 -4.134 1.00 91.69 194 ILE A N 1
ATOM 1427 C CA . ILE A 1 194 ? 9.474 -0.483 -4.633 1.00 91.69 194 ILE A CA 1
ATOM 1428 C C . ILE A 1 194 ? 10.477 -0.799 -3.512 1.00 91.69 194 ILE A C 1
ATOM 1430 O O . ILE A 1 194 ? 10.856 -1.961 -3.349 1.00 91.69 194 ILE A O 1
ATOM 1434 N N . ASP A 1 195 ? 10.845 0.187 -2.690 1.00 90.75 195 ASP A N 1
ATOM 1435 C CA . ASP A 1 195 ? 11.723 0.002 -1.523 1.00 90.75 195 ASP A CA 1
ATOM 1436 C C . ASP A 1 195 ? 11.113 -0.983 -0.516 1.00 90.75 195 ASP A C 1
ATOM 1438 O O . ASP A 1 195 ? 11.812 -1.802 0.088 1.00 90.75 195 ASP A O 1
ATOM 1442 N N . LEU A 1 196 ? 9.788 -0.954 -0.360 1.00 88.94 196 LEU A N 1
ATOM 1443 C CA . LEU A 1 196 ? 9.078 -1.893 0.495 1.00 88.94 196 LEU A CA 1
ATOM 1444 C C . LEU A 1 196 ? 9.178 -3.327 -0.036 1.00 88.94 196 LEU A C 1
ATOM 1446 O O . LEU A 1 196 ? 9.461 -4.246 0.735 1.00 88.94 196 LEU A O 1
ATOM 1450 N N . ALA A 1 197 ? 8.984 -3.517 -1.343 1.00 87.88 197 ALA A N 1
ATOM 1451 C CA . ALA A 1 197 ? 9.135 -4.818 -1.988 1.00 87.88 197 ALA A CA 1
ATOM 1452 C C . ALA A 1 197 ? 10.572 -5.343 -1.881 1.00 87.88 197 ALA A C 1
ATOM 1454 O O . ALA A 1 197 ? 10.775 -6.533 -1.670 1.00 87.88 197 ALA A O 1
ATOM 1455 N N . ALA A 1 198 ? 11.554 -4.450 -1.973 1.00 87.31 198 ALA A N 1
ATOM 1456 C CA . ALA A 1 198 ? 12.979 -4.739 -1.887 1.00 87.31 198 ALA A CA 1
ATOM 1457 C C . ALA A 1 198 ? 13.499 -5.044 -0.473 1.00 87.31 198 ALA A C 1
ATOM 1459 O O . ALA A 1 198 ? 14.641 -5.482 -0.324 1.00 87.31 198 ALA A O 1
ATOM 1460 N N . ASN A 1 199 ? 12.709 -4.797 0.573 1.00 88.00 199 ASN A N 1
ATOM 1461 C CA . ASN A 1 199 ? 13.189 -4.871 1.946 1.00 88.00 199 ASN A CA 1
ATOM 1462 C C . ASN A 1 199 ? 13.570 -6.318 2.341 1.00 88.00 199 ASN A C 1
ATOM 1464 O O . ASN A 1 199 ? 12.695 -7.193 2.377 1.00 88.00 199 ASN A O 1
ATOM 1468 N N . PRO A 1 200 ? 14.833 -6.586 2.738 1.00 83.50 200 PRO A N 1
ATOM 1469 C CA . PRO A 1 200 ? 15.284 -7.928 3.121 1.00 83.50 200 PRO A CA 1
ATOM 1470 C C . PRO A 1 200 ? 14.505 -8.533 4.295 1.00 83.50 200 PRO A C 1
ATOM 1472 O O . PRO A 1 200 ? 14.310 -9.745 4.361 1.00 83.50 200 PRO A O 1
ATOM 1475 N N . LYS A 1 201 ? 14.006 -7.697 5.219 1.00 84.81 201 LYS A N 1
ATOM 1476 C CA . LYS A 1 201 ? 13.205 -8.161 6.367 1.00 84.81 201 LYS A CA 1
ATOM 1477 C C . LYS A 1 201 ? 11.858 -8.738 5.938 1.00 84.81 201 LYS A C 1
ATOM 1479 O O . LYS A 1 201 ? 11.318 -9.605 6.616 1.00 84.81 201 LYS A O 1
ATOM 1484 N N . LEU A 1 202 ? 11.321 -8.246 4.824 1.00 82.44 202 LEU A N 1
ATOM 1485 C CA . LEU A 1 202 ? 10.019 -8.633 4.291 1.00 82.44 202 LEU A CA 1
ATOM 1486 C C . LEU A 1 202 ? 10.117 -9.730 3.233 1.00 82.44 202 LEU A C 1
ATOM 1488 O O . LEU A 1 202 ? 9.080 -10.189 2.772 1.00 82.44 202 LEU A O 1
ATOM 1492 N N . THR A 1 203 ? 11.328 -10.143 2.854 1.00 84.94 203 THR A N 1
ATOM 1493 C CA . THR A 1 203 ? 11.605 -11.066 1.741 1.00 84.94 203 THR A CA 1
ATOM 1494 C C . THR A 1 203 ? 12.517 -12.223 2.155 1.00 84.94 203 THR A C 1
ATOM 1496 O O . THR A 1 203 ? 13.195 -12.818 1.321 1.00 84.94 203 THR A O 1
ATOM 1499 N N . SER A 1 204 ? 12.524 -12.564 3.446 1.00 84.88 204 SER A N 1
ATOM 1500 C CA . SER A 1 204 ? 13.399 -13.592 4.023 1.00 84.88 204 SER A CA 1
ATOM 1501 C C . SER A 1 204 ? 13.139 -14.995 3.468 1.00 84.88 204 SER A C 1
ATOM 1503 O O . SER A 1 204 ? 14.074 -15.779 3.309 1.00 84.88 204 SER A O 1
ATOM 1505 N N . THR A 1 205 ? 11.884 -15.319 3.149 1.00 87.44 205 THR A N 1
ATOM 1506 C CA . THR A 1 205 ? 11.506 -16.587 2.518 1.00 87.44 205 THR A CA 1
ATOM 1507 C C . THR A 1 205 ? 11.091 -16.380 1.065 1.00 87.44 205 THR A C 1
ATOM 1509 O O . THR A 1 205 ? 10.568 -15.334 0.690 1.00 87.44 205 THR A O 1
ATOM 1512 N N . LYS A 1 206 ? 11.233 -17.419 0.232 1.00 86.06 206 LYS A N 1
ATOM 1513 C CA . LYS A 1 206 ? 10.761 -17.380 -1.164 1.00 86.06 206 LYS A CA 1
ATOM 1514 C C . LYS A 1 206 ? 9.262 -17.066 -1.266 1.00 86.06 206 LYS A C 1
ATOM 1516 O O . LYS A 1 206 ? 8.840 -16.390 -2.201 1.00 86.06 206 LYS A O 1
ATOM 1521 N N . GLN A 1 207 ? 8.461 -17.570 -0.326 1.00 87.44 207 GLN A N 1
ATOM 1522 C CA . GLN A 1 207 ? 7.025 -17.288 -0.266 1.00 87.44 207 GLN A CA 1
ATOM 1523 C C . GLN A 1 207 ? 6.768 -15.803 0.010 1.00 87.44 207 GLN A C 1
ATOM 1525 O O . GLN A 1 207 ? 5.941 -15.195 -0.668 1.00 87.44 207 GLN A O 1
ATOM 1530 N N . ASP A 1 208 ? 7.527 -15.212 0.933 1.00 87.62 208 ASP A N 1
ATOM 1531 C CA . ASP A 1 208 ? 7.460 -13.784 1.224 1.00 87.62 208 ASP A CA 1
ATOM 1532 C C . ASP A 1 208 ? 7.887 -12.931 0.022 1.00 87.62 208 ASP A C 1
ATOM 1534 O O . ASP A 1 208 ? 7.199 -11.970 -0.309 1.00 87.62 208 ASP A O 1
ATOM 1538 N N . SER A 1 209 ? 8.950 -13.302 -0.701 1.00 87.81 209 SER A N 1
ATOM 1539 C CA . SER A 1 209 ? 9.368 -12.573 -1.911 1.00 87.81 209 SER A CA 1
ATOM 1540 C C . SER A 1 209 ? 8.279 -12.562 -2.992 1.00 87.81 209 SER A C 1
ATOM 1542 O O . SER A 1 209 ? 8.067 -11.544 -3.649 1.00 87.81 209 SER A O 1
ATOM 1544 N N . ILE A 1 210 ? 7.561 -13.680 -3.173 1.00 90.75 210 ILE A N 1
ATOM 1545 C CA . ILE A 1 210 ? 6.437 -13.768 -4.121 1.00 90.75 210 ILE A CA 1
ATOM 1546 C C . ILE A 1 210 ? 5.270 -12.893 -3.651 1.00 90.75 210 ILE A C 1
ATOM 1548 O O . ILE A 1 210 ? 4.705 -12.152 -4.455 1.00 90.75 210 ILE A O 1
ATOM 1552 N N . LEU A 1 211 ? 4.927 -12.944 -2.360 1.00 91.12 211 LEU A N 1
ATOM 1553 C CA . LEU A 1 211 ? 3.882 -12.097 -1.787 1.00 91.12 211 LEU A CA 1
ATOM 1554 C C . LEU A 1 211 ? 4.213 -10.613 -1.982 1.00 91.12 211 LEU A C 1
ATOM 1556 O O . LEU A 1 211 ? 3.370 -9.866 -2.468 1.00 91.12 211 LEU A O 1
ATOM 1560 N N . MET A 1 212 ? 5.441 -10.197 -1.668 1.00 92.19 212 MET A N 1
ATOM 1561 C CA . MET A 1 212 ? 5.884 -8.811 -1.825 1.00 92.19 212 MET A CA 1
ATOM 1562 C C . MET A 1 212 ? 5.854 -8.351 -3.282 1.00 92.19 212 MET A C 1
ATOM 1564 O O . MET A 1 212 ? 5.389 -7.246 -3.548 1.00 92.19 212 MET A O 1
ATOM 1568 N N . ARG A 1 213 ? 6.251 -9.206 -4.235 1.00 91.19 213 ARG A N 1
ATOM 1569 C CA . ARG A 1 213 ? 6.110 -8.917 -5.673 1.00 91.19 213 ARG A CA 1
ATOM 1570 C C . ARG A 1 213 ? 4.650 -8.694 -6.066 1.00 91.19 213 ARG A C 1
ATOM 1572 O O . ARG A 1 213 ? 4.353 -7.740 -6.775 1.00 91.19 213 ARG A O 1
ATOM 1579 N N . ASN A 1 214 ? 3.742 -9.552 -5.598 1.00 92.44 214 ASN A N 1
ATOM 1580 C CA . ASN A 1 214 ? 2.316 -9.444 -5.908 1.00 92.44 214 ASN A CA 1
ATOM 1581 C C . ASN A 1 214 ? 1.688 -8.191 -5.285 1.00 92.44 214 ASN A C 1
ATOM 1583 O O . ASN A 1 214 ? 0.886 -7.528 -5.932 1.00 92.44 214 ASN A O 1
ATOM 1587 N N . LEU A 1 215 ? 2.066 -7.843 -4.051 1.00 93.12 215 LEU A N 1
ATOM 1588 C CA . LEU A 1 215 ? 1.596 -6.626 -3.383 1.00 93.12 215 LEU A CA 1
ATOM 1589 C C . LEU A 1 215 ? 2.143 -5.361 -4.052 1.00 93.12 215 LEU A C 1
ATOM 1591 O O . LEU A 1 215 ? 1.400 -4.398 -4.218 1.00 93.12 215 LEU A O 1
ATOM 1595 N N . CYS A 1 216 ? 3.407 -5.377 -4.476 1.00 93.88 216 CYS A N 1
ATOM 1596 C CA . CYS A 1 216 ? 4.012 -4.297 -5.250 1.00 93.88 216 CYS A CA 1
ATOM 1597 C C . CYS A 1 216 ? 3.284 -4.098 -6.583 1.00 93.88 216 CYS A C 1
ATOM 1599 O O . CYS A 1 216 ? 2.857 -2.988 -6.880 1.00 93.88 216 CYS A O 1
ATOM 1601 N N . GLY A 1 217 ? 3.051 -5.185 -7.330 1.00 92.81 217 GLY A N 1
ATOM 1602 C CA . GLY A 1 217 ? 2.276 -5.152 -8.569 1.00 92.81 217 GLY A CA 1
ATOM 1603 C C . GLY A 1 217 ? 0.850 -4.646 -8.350 1.00 92.81 217 GLY A C 1
ATOM 1604 O O . GLY A 1 217 ? 0.403 -3.764 -9.067 1.00 92.81 217 GLY A O 1
ATOM 1605 N N . PHE A 1 218 ? 0.155 -5.114 -7.312 1.00 94.56 218 PHE A N 1
ATOM 1606 C CA . PHE A 1 218 ? -1.171 -4.603 -6.959 1.00 94.56 218 PHE A CA 1
ATOM 1607 C C . PHE A 1 218 ? -1.157 -3.087 -6.682 1.00 94.56 218 PHE A C 1
ATOM 1609 O O . PHE A 1 218 ? -2.014 -2.358 -7.174 1.00 94.56 218 PHE A O 1
ATOM 1616 N N . LEU A 1 219 ? -0.183 -2.584 -5.920 1.00 94.25 219 LEU A N 1
ATOM 1617 C CA . LEU A 1 219 ? -0.106 -1.159 -5.591 1.00 94.25 219 LEU A CA 1
ATOM 1618 C C . LEU A 1 219 ? 0.301 -0.293 -6.790 1.00 94.25 219 LEU A C 1
ATOM 1620 O O . LEU A 1 219 ? -0.362 0.708 -7.053 1.00 94.25 219 LEU A O 1
ATOM 1624 N N . LEU A 1 220 ? 1.355 -0.665 -7.517 1.00 92.69 220 LEU A N 1
ATOM 1625 C CA . LEU A 1 220 ? 1.824 0.097 -8.676 1.00 92.69 220 LEU A CA 1
ATOM 1626 C C . LEU A 1 220 ? 0.823 0.032 -9.824 1.00 92.69 220 LEU A C 1
ATOM 1628 O O . LEU A 1 220 ? 0.421 1.075 -10.318 1.00 92.69 220 LEU A O 1
ATOM 1632 N N . ARG A 1 221 ? 0.337 -1.159 -10.181 1.00 91.81 221 ARG A N 1
ATOM 1633 C CA . ARG A 1 221 ? -0.494 -1.348 -11.371 1.00 91.81 221 ARG A CA 1
ATOM 1634 C C . ARG A 1 221 ? -1.977 -1.140 -11.107 1.00 91.81 221 ARG A C 1
ATOM 1636 O O . ARG A 1 221 ? -2.636 -0.338 -11.764 1.00 91.81 221 ARG A O 1
ATOM 1643 N N . ASP A 1 222 ? -2.535 -1.905 -10.168 1.00 92.12 222 ASP A N 1
ATOM 1644 C CA . ASP A 1 222 ? -3.989 -1.958 -9.969 1.00 92.12 222 ASP A CA 1
ATOM 1645 C C . ASP A 1 222 ? -4.544 -0.746 -9.224 1.00 92.12 222 ASP A C 1
ATOM 1647 O O . ASP A 1 222 ? -5.744 -0.470 -9.324 1.00 92.12 222 ASP A O 1
ATOM 1651 N N . VAL A 1 223 ? -3.697 -0.042 -8.475 1.00 91.56 223 VAL A N 1
ATOM 1652 C CA . VAL A 1 223 ? -4.075 1.163 -7.738 1.00 91.56 223 VAL A CA 1
ATOM 1653 C C . VAL A 1 223 ? -3.518 2.398 -8.429 1.00 91.56 223 VAL A C 1
ATOM 1655 O O . VAL A 1 223 ? -4.308 3.179 -8.948 1.00 91.56 223 VAL A O 1
ATOM 1658 N N . VAL A 1 224 ? -2.194 2.580 -8.438 1.00 91.69 224 VAL A N 1
ATOM 1659 C CA . VAL A 1 224 ? -1.570 3.817 -8.927 1.00 91.69 224 VAL A CA 1
ATOM 1660 C C . VAL A 1 224 ? -1.717 3.941 -10.444 1.00 91.69 224 VAL A C 1
ATOM 1662 O O . VAL A 1 224 ? -2.234 4.951 -10.908 1.00 91.69 224 VAL A O 1
ATOM 1665 N N . GLY A 1 225 ? -1.386 2.906 -11.214 1.00 89.00 225 GLY A N 1
ATOM 1666 C CA . GLY A 1 225 ? -1.436 2.912 -12.678 1.00 89.00 225 GLY A CA 1
ATOM 1667 C C . GLY A 1 225 ? -2.827 3.224 -13.234 1.00 89.00 225 GLY A C 1
ATOM 1668 O O . GLY A 1 225 ? -2.955 4.003 -14.173 1.00 89.00 225 GLY A O 1
ATOM 1669 N N . LYS A 1 226 ? -3.889 2.712 -12.594 1.00 89.75 226 LYS A N 1
ATOM 1670 C CA . LYS A 1 226 ? -5.290 3.021 -12.956 1.00 89.75 226 LYS A CA 1
ATOM 1671 C C . LYS A 1 226 ? -5.752 4.424 -12.555 1.00 89.75 226 LYS A C 1
ATOM 1673 O O . LYS A 1 226 ? -6.832 4.839 -12.967 1.00 89.75 226 LYS A O 1
ATOM 1678 N N . MET A 1 227 ? -4.995 5.120 -11.710 1.00 89.44 227 MET A N 1
ATOM 1679 C CA . MET A 1 227 ? -5.275 6.502 -11.320 1.00 89.44 227 MET A CA 1
ATOM 1680 C C . MET A 1 227 ? -4.555 7.516 -12.210 1.00 89.44 227 MET A C 1
ATOM 1682 O O . MET A 1 227 ? -4.981 8.664 -12.233 1.00 89.44 227 MET A O 1
ATOM 1686 N N . LEU A 1 228 ? -3.500 7.119 -12.925 1.00 90.56 228 LEU A N 1
ATOM 1687 C CA . LEU A 1 228 ? -2.724 8.016 -13.779 1.00 90.56 228 LEU A CA 1
ATOM 1688 C C . LEU A 1 228 ? -3.481 8.357 -15.068 1.00 90.56 228 LEU A C 1
ATOM 1690 O O . LEU A 1 228 ? -4.026 7.479 -15.739 1.00 90.56 228 LEU A O 1
ATOM 1694 N N . SER A 1 229 ? -3.464 9.635 -15.437 1.00 92.44 229 SER A N 1
ATOM 1695 C CA . SER A 1 229 ? -3.790 10.094 -16.788 1.00 92.44 229 SER A CA 1
ATOM 1696 C C . SER A 1 229 ? -2.710 9.667 -17.787 1.00 92.44 229 SER A C 1
ATOM 1698 O O . SER A 1 229 ? -1.610 9.291 -17.395 1.00 92.44 229 SER A O 1
ATOM 1700 N N . GLU A 1 230 ? -2.976 9.782 -19.088 1.00 90.25 230 GLU A N 1
ATOM 1701 C CA . GLU A 1 230 ? -1.984 9.487 -20.136 1.00 90.25 230 GLU A CA 1
ATOM 1702 C C . GLU A 1 230 ? -0.688 10.303 -19.954 1.00 90.25 230 GLU A C 1
ATOM 1704 O O . GLU A 1 230 ? 0.414 9.759 -19.998 1.00 90.25 230 GLU A O 1
ATOM 1709 N N . ALA A 1 231 ? -0.805 11.595 -19.626 1.00 90.06 231 ALA A N 1
ATOM 1710 C CA . ALA A 1 231 ? 0.349 12.438 -19.310 1.00 90.06 231 ALA A CA 1
ATOM 1711 C C . ALA A 1 231 ? 1.082 11.967 -18.038 1.00 90.06 231 ALA A C 1
ATOM 1713 O O . ALA A 1 231 ? 2.315 11.940 -18.003 1.00 90.06 231 ALA A O 1
ATOM 1714 N N . GLY A 1 232 ? 0.331 11.552 -17.012 1.00 89.88 232 GLY A N 1
ATOM 1715 C CA . GLY A 1 232 ? 0.877 10.956 -15.793 1.00 89.88 232 GLY A CA 1
ATOM 1716 C C . GLY A 1 232 ? 1.602 9.631 -16.049 1.00 89.88 232 GLY A C 1
ATOM 1717 O O . GLY A 1 232 ? 2.641 9.382 -15.445 1.00 89.88 232 GLY A O 1
ATOM 1718 N N . GLN A 1 233 ? 1.113 8.809 -16.981 1.00 92.25 233 GLN A N 1
ATOM 1719 C CA . GLN A 1 233 ? 1.743 7.550 -17.386 1.00 92.25 233 GLN A CA 1
ATOM 1720 C C . GLN A 1 233 ? 3.074 7.784 -18.114 1.00 92.25 233 GLN A C 1
ATOM 1722 O O . GLN A 1 233 ? 4.046 7.090 -17.822 1.00 92.25 233 GLN A O 1
ATOM 1727 N N . ILE A 1 234 ? 3.168 8.791 -18.992 1.00 91.25 234 ILE A N 1
ATOM 1728 C CA . ILE A 1 234 ? 4.439 9.175 -19.640 1.00 91.25 234 ILE A CA 1
ATOM 1729 C C . ILE A 1 234 ? 5.456 9.650 -18.591 1.00 91.25 234 ILE A C 1
ATOM 1731 O O . ILE A 1 234 ? 6.611 9.220 -18.594 1.00 91.25 234 ILE A O 1
ATOM 1735 N N . ALA A 1 235 ? 5.028 10.499 -17.651 1.00 91.81 235 ALA A N 1
ATOM 1736 C CA . ALA A 1 235 ? 5.889 10.965 -16.563 1.00 91.81 235 ALA A CA 1
ATOM 1737 C C . ALA A 1 235 ? 6.347 9.809 -15.654 1.00 91.81 235 ALA A C 1
ATOM 1739 O O . ALA A 1 235 ? 7.519 9.731 -15.284 1.00 91.81 235 ALA A O 1
ATOM 1740 N N . ALA A 1 236 ? 5.442 8.880 -15.342 1.00 92.38 236 ALA A N 1
ATOM 1741 C CA . ALA A 1 236 ? 5.738 7.677 -14.577 1.00 92.38 236 ALA A CA 1
ATOM 1742 C C . ALA A 1 236 ? 6.762 6.780 -15.279 1.00 92.38 236 ALA A C 1
ATOM 1744 O O . ALA A 1 236 ? 7.695 6.287 -14.643 1.00 92.38 236 ALA A O 1
ATOM 1745 N N . LEU A 1 237 ? 6.617 6.600 -16.591 1.00 91.81 237 LEU A N 1
ATOM 1746 C CA . LEU A 1 237 ? 7.527 5.817 -17.415 1.00 91.81 237 LEU A CA 1
ATOM 1747 C C . LEU A 1 237 ? 8.945 6.410 -17.404 1.00 91.81 237 LEU A C 1
ATOM 1749 O O . LEU A 1 237 ? 9.922 5.688 -17.187 1.00 91.81 237 LEU A O 1
ATOM 1753 N N . LYS A 1 238 ? 9.050 7.735 -17.542 1.00 91.94 238 LYS A N 1
ATOM 1754 C CA . LYS A 1 238 ? 10.313 8.473 -17.425 1.00 91.94 238 LYS A CA 1
ATOM 1755 C C . LYS A 1 238 ? 10.953 8.305 -16.045 1.00 91.94 238 LYS A C 1
ATOM 1757 O O . LYS A 1 238 ? 12.155 8.043 -15.952 1.00 91.94 238 LYS A O 1
ATOM 1762 N N . GLU A 1 239 ? 10.169 8.435 -14.977 1.00 92.25 239 GLU A N 1
ATOM 1763 C CA . GLU A 1 239 ? 10.647 8.295 -13.596 1.00 92.25 239 GLU A CA 1
ATOM 1764 C C . GLU A 1 239 ? 11.139 6.870 -13.307 1.00 92.25 239 GLU A C 1
ATOM 1766 O O . GLU A 1 239 ? 12.199 6.685 -12.716 1.00 92.25 239 GLU A O 1
ATOM 1771 N N . LEU A 1 240 ? 10.429 5.839 -13.770 1.00 91.38 240 LEU A N 1
ATOM 1772 C CA . LEU A 1 240 ? 10.864 4.449 -13.609 1.00 91.38 240 LEU A CA 1
ATOM 1773 C C . LEU A 1 240 ? 12.137 4.149 -14.420 1.00 91.38 240 LEU A C 1
ATOM 1775 O O . LEU A 1 240 ? 13.055 3.492 -13.919 1.00 91.38 240 LEU A O 1
ATOM 1779 N N . GLY A 1 241 ? 12.233 4.668 -15.646 1.00 88.94 241 GLY A N 1
ATOM 1780 C CA . GLY A 1 241 ? 13.419 4.518 -16.490 1.00 88.94 241 GLY A CA 1
ATOM 1781 C C . GLY A 1 241 ? 14.660 5.194 -15.899 1.00 88.94 241 GLY A C 1
ATOM 1782 O O . GLY A 1 241 ? 15.702 4.560 -15.730 1.00 88.94 241 GLY A O 1
ATOM 1783 N N . THR A 1 242 ? 14.549 6.468 -15.524 1.00 88.81 242 THR A N 1
ATOM 1784 C CA . THR A 1 242 ? 15.670 7.250 -14.971 1.00 88.81 242 THR A CA 1
ATOM 1785 C C . THR A 1 242 ? 15.986 6.905 -13.515 1.00 88.81 242 THR A C 1
ATOM 1787 O O . THR A 1 242 ? 17.154 6.788 -13.140 1.00 88.81 242 THR A O 1
ATOM 1790 N N . GLY A 1 243 ? 14.958 6.714 -12.693 1.00 85.25 243 GLY A N 1
ATOM 1791 C CA . GLY A 1 243 ? 15.067 6.518 -11.254 1.00 85.25 243 GLY A CA 1
ATOM 1792 C C . GLY A 1 243 ? 15.446 5.099 -10.840 1.00 85.25 243 GLY A C 1
ATOM 1793 O O . GLY A 1 243 ? 15.983 4.934 -9.742 1.00 85.25 243 GLY A O 1
ATOM 1794 N N . TRP A 1 244 ? 15.217 4.094 -11.694 1.00 87.50 244 TRP A N 1
ATOM 1795 C CA . TRP A 1 244 ? 15.485 2.688 -11.375 1.00 87.50 244 TRP A CA 1
ATOM 1796 C C . TRP A 1 244 ? 16.310 1.965 -12.439 1.00 87.50 244 TRP A C 1
ATOM 1798 O O . TRP A 1 244 ? 17.357 1.418 -12.097 1.00 87.50 244 TRP A O 1
ATOM 1808 N N . LEU A 1 245 ? 15.887 1.968 -13.709 1.00 85.88 245 LEU A N 1
ATOM 1809 C CA . LEU A 1 245 ? 16.574 1.191 -14.753 1.00 85.88 245 LEU A CA 1
ATOM 1810 C C . LEU A 1 245 ? 17.969 1.751 -15.073 1.00 85.88 245 LEU A C 1
ATOM 1812 O O . LEU A 1 245 ? 18.929 0.988 -15.111 1.00 85.88 245 LEU A O 1
ATOM 1816 N N . ARG A 1 246 ? 18.115 3.078 -15.220 1.00 85.88 246 ARG A N 1
ATOM 1817 C CA . ARG A 1 246 ? 19.417 3.739 -15.464 1.00 85.88 246 ARG A CA 1
ATOM 1818 C C . ARG A 1 246 ? 20.425 3.576 -14.329 1.00 85.88 246 ARG A C 1
ATOM 1820 O O . ARG A 1 246 ? 21.620 3.692 -14.572 1.00 85.88 246 ARG A O 1
ATOM 1827 N N . LYS A 1 247 ? 19.965 3.325 -13.099 1.00 83.75 247 LYS A N 1
ATOM 1828 C CA . LYS A 1 247 ? 20.853 3.103 -11.943 1.00 83.75 247 LYS A CA 1
ATOM 1829 C C . LYS A 1 247 ? 21.542 1.741 -11.978 1.00 83.75 247 LYS A C 1
ATOM 1831 O O . LYS A 1 247 ? 22.367 1.445 -11.115 1.00 83.75 247 LYS A O 1
ATOM 1836 N N . TRP A 1 248 ? 21.184 0.897 -12.942 1.00 78.94 248 TRP A N 1
ATOM 1837 C CA . TRP A 1 248 ? 21.828 -0.378 -13.173 1.00 78.94 248 TRP A CA 1
ATOM 1838 C C . TRP A 1 248 ? 22.603 -0.356 -14.505 1.00 78.94 248 TRP A C 1
ATOM 1840 O O . TRP A 1 248 ? 22.023 -0.001 -15.531 1.00 78.94 248 TRP A O 1
ATOM 1850 N N . PRO A 1 249 ? 23.884 -0.779 -14.536 1.00 74.19 249 PRO A N 1
ATOM 1851 C CA . PRO A 1 249 ? 24.729 -1.157 -13.403 1.00 74.19 249 PRO A CA 1
ATOM 1852 C C . PRO A 1 249 ? 25.129 0.072 -12.570 1.00 74.19 249 PRO A C 1
ATOM 1854 O O . PRO A 1 249 ? 25.094 1.197 -13.056 1.00 74.19 249 PRO A O 1
ATOM 1857 N N . ALA A 1 250 ? 25.540 -0.135 -11.318 1.00 74.06 250 ALA A N 1
ATOM 1858 C CA . ALA A 1 250 ? 26.107 0.937 -10.500 1.00 74.06 250 ALA A CA 1
ATOM 1859 C C . ALA A 1 250 ? 27.480 1.351 -11.066 1.00 74.06 250 ALA A C 1
ATOM 1861 O O . ALA A 1 250 ? 28.513 0.796 -10.696 1.00 74.06 250 ALA A O 1
ATOM 1862 N N . VAL A 1 251 ? 27.482 2.276 -12.031 1.00 64.12 251 VAL A N 1
ATOM 1863 C CA . VAL A 1 251 ? 28.705 2.772 -12.688 1.00 64.12 251 VAL A CA 1
ATOM 1864 C C . VAL A 1 251 ? 29.422 3.806 -11.811 1.00 64.12 251 VAL A C 1
ATOM 1866 O O . VAL A 1 251 ? 30.643 3.939 -11.887 1.00 64.12 251 VAL A O 1
ATOM 1869 N N . MET A 1 252 ? 28.690 4.528 -10.954 1.00 63.59 252 MET A N 1
ATOM 1870 C CA . MET A 1 252 ? 29.248 5.545 -10.059 1.00 63.59 252 MET A CA 1
ATOM 1871 C C . MET A 1 252 ? 29.472 4.998 -8.644 1.00 63.59 252 MET A C 1
ATOM 1873 O O . MET A 1 252 ? 28.663 4.238 -8.123 1.00 63.59 252 MET A O 1
ATOM 1877 N N . ALA A 1 253 ? 30.544 5.444 -7.978 1.00 53.50 253 ALA A N 1
ATOM 1878 C CA . ALA A 1 253 ? 30.943 4.966 -6.646 1.00 53.50 253 ALA A CA 1
ATOM 1879 C C . ALA A 1 253 ? 29.919 5.236 -5.519 1.00 53.50 253 ALA A C 1
ATOM 1881 O O . ALA A 1 253 ? 30.007 4.614 -4.464 1.00 53.50 253 ALA A O 1
ATOM 1882 N N . ASN A 1 254 ? 28.961 6.144 -5.737 1.00 60.56 254 ASN A N 1
ATOM 1883 C CA . ASN A 1 254 ? 27.880 6.455 -4.795 1.00 60.56 254 ASN A CA 1
ATOM 1884 C C . ASN A 1 254 ? 26.541 5.784 -5.148 1.00 60.56 254 ASN A C 1
ATOM 1886 O O . ASN A 1 254 ? 25.599 5.893 -4.361 1.00 60.56 254 ASN A O 1
ATOM 1890 N N . ASP A 1 255 ? 26.433 5.104 -6.29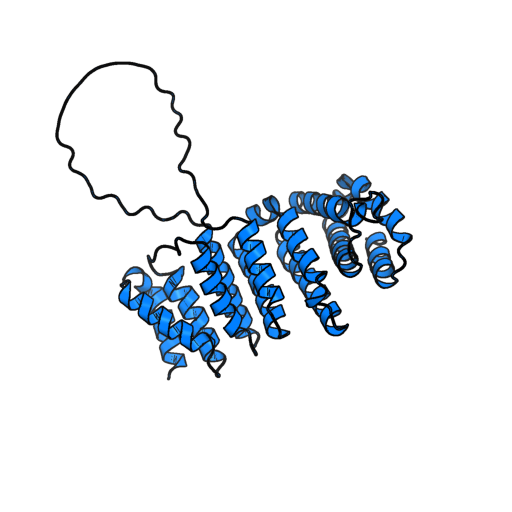4 1.00 64.31 255 ASP A N 1
ATOM 1891 C CA . ASP A 1 255 ? 25.188 4.454 -6.694 1.00 64.31 255 ASP A CA 1
ATOM 1892 C C . ASP A 1 255 ? 25.101 3.049 -6.097 1.00 64.31 255 ASP A C 1
ATOM 1894 O O . ASP A 1 255 ? 25.963 2.193 -6.298 1.00 64.31 255 ASP A O 1
ATOM 1898 N N . VAL A 1 256 ? 24.026 2.797 -5.352 1.00 72.25 256 VAL A N 1
ATOM 1899 C CA . VAL A 1 256 ? 23.684 1.452 -4.884 1.00 72.25 256 VAL A CA 1
ATOM 1900 C C . VAL A 1 256 ? 22.842 0.789 -5.964 1.00 72.25 256 VAL A C 1
ATOM 1902 O O . VAL A 1 256 ? 21.762 1.278 -6.299 1.00 72.25 256 VAL A O 1
ATOM 1905 N N . ALA A 1 257 ? 23.334 -0.331 -6.499 1.00 77.56 257 ALA A N 1
ATOM 1906 C CA . ALA A 1 257 ? 22.600 -1.110 -7.488 1.00 77.56 257 ALA A CA 1
ATOM 1907 C C . ALA A 1 257 ? 21.222 -1.520 -6.927 1.00 77.56 257 ALA A C 1
ATOM 1909 O O . ALA A 1 257 ? 21.158 -2.054 -5.811 1.00 77.56 257 ALA A O 1
ATOM 1910 N N . PRO A 1 258 ? 20.123 -1.304 -7.675 1.00 82.19 258 PRO A N 1
ATOM 1911 C CA . PRO A 1 258 ? 18.806 -1.742 -7.242 1.00 82.19 258 PRO A CA 1
ATOM 1912 C C . PRO A 1 258 ? 18.766 -3.265 -7.052 1.00 82.19 258 PRO A C 1
ATOM 1914 O O . PRO A 1 258 ? 19.337 -3.997 -7.864 1.00 82.19 258 PRO A O 1
ATOM 1917 N N . PRO A 1 259 ? 18.085 -3.771 -6.013 1.00 86.88 259 PRO A N 1
ATOM 1918 C CA . PRO A 1 259 ? 17.979 -5.206 -5.791 1.00 86.88 259 PRO A CA 1
ATOM 1919 C C . PRO A 1 259 ? 17.134 -5.877 -6.880 1.00 86.88 259 PRO A C 1
ATOM 1921 O O . PRO A 1 259 ? 16.178 -5.287 -7.387 1.00 86.88 259 PRO A O 1
ATOM 1924 N N . ASP A 1 260 ? 17.420 -7.149 -7.171 1.00 88.19 260 ASP A N 1
ATOM 1925 C CA . ASP A 1 260 ? 16.738 -7.946 -8.202 1.00 88.19 260 ASP A CA 1
ATOM 1926 C C . ASP A 1 260 ? 15.208 -7.825 -8.152 1.00 88.19 260 ASP A C 1
ATOM 1928 O O . ASP A 1 260 ? 14.547 -7.670 -9.176 1.00 88.19 260 ASP A O 1
ATOM 1932 N N . LEU A 1 261 ? 14.626 -7.891 -6.950 1.00 88.69 261 LEU A N 1
ATOM 1933 C CA . LEU A 1 261 ? 13.176 -7.846 -6.773 1.00 88.69 261 LEU A CA 1
ATOM 1934 C C . LEU A 1 261 ? 12.581 -6.470 -7.109 1.00 88.69 261 LEU A C 1
ATOM 1936 O O . LEU A 1 261 ? 11.480 -6.416 -7.656 1.00 88.69 261 LEU A O 1
ATOM 1940 N N . ALA A 1 262 ? 13.309 -5.383 -6.832 1.00 89.94 262 ALA A N 1
ATOM 1941 C CA . ALA A 1 262 ? 12.912 -4.039 -7.244 1.00 89.94 262 ALA A CA 1
ATOM 1942 C C . ALA A 1 262 ? 12.907 -3.929 -8.770 1.00 89.94 262 ALA A C 1
ATOM 1944 O O . ALA A 1 262 ? 11.896 -3.528 -9.342 1.00 89.94 262 ALA A O 1
ATOM 1945 N N . LEU A 1 263 ? 13.985 -4.374 -9.428 1.00 90.44 263 LEU A N 1
ATOM 1946 C CA . LEU A 1 263 ? 14.085 -4.373 -10.892 1.00 90.44 263 LEU A CA 1
ATOM 1947 C C . LEU A 1 263 ? 12.958 -5.181 -11.536 1.00 90.44 263 LEU A C 1
ATOM 1949 O O . LEU A 1 263 ? 12.350 -4.725 -12.496 1.00 90.44 263 LEU A O 1
ATOM 1953 N N . ILE A 1 264 ? 12.619 -6.346 -10.980 1.00 92.00 264 ILE A N 1
ATOM 1954 C CA . ILE A 1 264 ? 11.501 -7.161 -11.471 1.00 92.00 264 ILE A CA 1
ATOM 1955 C C . ILE A 1 264 ? 10.165 -6.406 -11.380 1.00 92.00 264 ILE A C 1
ATOM 1957 O O . ILE A 1 264 ? 9.369 -6.474 -12.316 1.00 92.00 264 ILE A O 1
ATOM 1961 N N . CYS A 1 265 ? 9.898 -5.715 -10.267 1.00 91.69 265 CYS A N 1
ATOM 1962 C CA . CYS A 1 265 ? 8.659 -4.948 -10.105 1.00 91.69 265 CYS A CA 1
ATOM 1963 C C . CYS A 1 265 ? 8.606 -3.757 -11.070 1.00 91.69 265 CYS A C 1
ATOM 1965 O O . CYS A 1 265 ? 7.573 -3.528 -11.693 1.00 91.69 265 CYS A O 1
ATOM 1967 N N . VAL A 1 266 ? 9.728 -3.054 -11.240 1.00 93.12 266 VAL A N 1
ATOM 1968 C CA . VAL A 1 266 ? 9.856 -1.933 -12.179 1.00 93.12 266 VAL A CA 1
ATOM 1969 C C . VAL A 1 266 ? 9.654 -2.399 -13.618 1.00 93.12 266 VAL A C 1
ATOM 1971 O O . VAL A 1 266 ? 8.857 -1.805 -14.329 1.00 93.12 266 VAL A O 1
ATOM 1974 N N . LEU A 1 267 ? 10.311 -3.482 -14.044 1.00 92.62 267 LEU A N 1
ATOM 1975 C CA . LEU A 1 267 ? 10.174 -4.023 -15.402 1.00 92.62 267 LEU A CA 1
ATOM 1976 C C . LEU A 1 267 ? 8.739 -4.451 -15.715 1.00 92.62 267 LEU A C 1
ATOM 1978 O O . LEU A 1 267 ? 8.263 -4.242 -16.825 1.00 92.62 267 LEU A O 1
ATOM 1982 N N . HIS A 1 268 ? 8.039 -5.037 -14.742 1.00 92.75 268 HIS A N 1
ATOM 1983 C CA . HIS A 1 268 ? 6.628 -5.380 -14.897 1.00 92.75 268 HIS A CA 1
ATOM 1984 C C . HIS A 1 268 ? 5.737 -4.148 -15.064 1.00 92.75 268 HIS A C 1
ATOM 1986 O O . HIS A 1 268 ? 4.840 -4.171 -15.904 1.00 92.75 268 HIS A O 1
ATOM 1992 N N . GLU A 1 269 ? 5.974 -3.092 -14.282 1.00 92.81 269 GLU A N 1
ATOM 1993 C CA . GLU A 1 269 ? 5.198 -1.855 -14.392 1.00 92.81 269 GLU A CA 1
ATOM 1994 C C . GLU A 1 269 ? 5.504 -1.121 -15.700 1.00 92.81 269 GLU A C 1
ATOM 1996 O O . GLU A 1 269 ? 4.581 -0.725 -16.400 1.00 92.81 269 GLU A O 1
ATOM 2001 N N . VAL A 1 270 ? 6.780 -1.020 -16.089 1.00 92.06 270 VAL A N 1
ATOM 2002 C CA . VAL A 1 270 ? 7.198 -0.437 -17.374 1.00 92.06 270 VAL A CA 1
ATOM 2003 C C . VAL A 1 270 ? 6.547 -1.184 -18.535 1.00 92.06 270 VAL A C 1
ATOM 2005 O O . VAL A 1 270 ? 5.927 -0.549 -19.377 1.00 92.06 270 VAL A O 1
ATOM 2008 N N . ALA A 1 271 ? 6.599 -2.519 -18.551 1.00 92.31 271 ALA A N 1
ATOM 2009 C CA . ALA A 1 271 ? 5.940 -3.317 -19.583 1.00 92.31 271 ALA A CA 1
ATOM 2010 C C . ALA A 1 271 ? 4.428 -3.043 -19.652 1.00 92.31 271 ALA A C 1
ATOM 2012 O O . ALA A 1 271 ? 3.863 -2.898 -20.732 1.00 92.31 271 ALA A O 1
ATOM 2013 N N . ALA A 1 272 ? 3.765 -2.940 -18.499 1.00 91.94 272 ALA A N 1
ATOM 2014 C CA . ALA A 1 272 ? 2.336 -2.662 -18.444 1.00 91.94 272 ALA A CA 1
ATOM 2015 C C . ALA A 1 272 ? 1.990 -1.237 -18.915 1.00 91.94 272 ALA A C 1
ATOM 2017 O O . ALA A 1 272 ? 0.996 -1.055 -19.614 1.00 91.94 272 ALA A O 1
ATOM 2018 N N . LEU A 1 273 ? 2.818 -0.244 -18.580 1.00 91.31 273 LEU A N 1
ATOM 2019 C CA . LEU A 1 273 ? 2.675 1.131 -19.060 1.00 91.31 273 LEU A CA 1
ATOM 2020 C C . LEU A 1 273 ? 2.911 1.233 -20.571 1.00 91.31 273 LEU A C 1
ATOM 2022 O O . LEU A 1 273 ? 2.166 1.940 -21.239 1.00 91.31 273 LEU A O 1
ATOM 2026 N N . LEU A 1 274 ? 3.892 0.509 -21.121 1.00 91.44 274 LEU A N 1
ATOM 2027 C CA . LEU A 1 274 ? 4.135 0.456 -22.569 1.00 91.44 274 LEU A CA 1
ATOM 2028 C C . LEU A 1 274 ? 2.909 -0.074 -23.324 1.00 91.44 274 LEU A C 1
ATOM 2030 O O . LEU A 1 274 ? 2.503 0.518 -24.322 1.00 91.44 274 LEU A O 1
ATOM 2034 N N . VAL A 1 275 ? 2.274 -1.134 -22.810 1.00 91.75 275 VAL A N 1
ATOM 2035 C CA . VAL A 1 275 ? 1.045 -1.692 -23.398 1.00 91.75 275 VAL A CA 1
ATOM 2036 C C . VAL A 1 275 ? -0.124 -0.705 -23.329 1.00 91.75 275 VAL A C 1
ATOM 2038 O O . VAL A 1 275 ? -0.893 -0.616 -24.285 1.00 91.75 275 VAL A O 1
ATOM 2041 N N . ASP A 1 276 ? -0.265 0.039 -22.230 1.00 90.31 276 ASP A N 1
ATOM 2042 C CA . ASP A 1 276 ? -1.351 1.015 -22.070 1.00 90.31 276 ASP A CA 1
ATOM 2043 C C . ASP A 1 276 ? -1.169 2.262 -22.943 1.00 90.31 276 ASP A C 1
ATOM 2045 O O . ASP A 1 276 ? -2.131 2.737 -23.545 1.00 90.31 276 ASP A O 1
ATOM 2049 N N . LEU A 1 277 ? 0.057 2.791 -23.009 1.00 90.12 277 LEU A N 1
ATOM 2050 C CA . LEU A 1 277 ? 0.402 3.990 -23.777 1.00 90.12 277 LEU A CA 1
ATOM 2051 C C . LEU A 1 277 ? 0.452 3.715 -25.286 1.00 90.12 277 LEU A C 1
ATOM 2053 O O . LEU A 1 277 ? 0.180 4.612 -26.088 1.00 90.12 277 LEU A O 1
ATOM 2057 N N . GLY A 1 278 ? 0.830 2.499 -25.690 1.00 88.31 278 GLY A N 1
ATOM 2058 C CA . GLY A 1 278 ? 0.977 2.113 -27.090 1.00 88.31 278 GLY A CA 1
ATOM 2059 C C . GLY A 1 278 ? 1.867 3.104 -27.863 1.00 88.31 278 GLY A C 1
ATOM 2060 O O . GLY A 1 278 ? 3.027 3.293 -27.495 1.00 88.31 278 GLY A O 1
ATOM 2061 N N . PRO A 1 279 ? 1.361 3.790 -28.910 1.00 86.94 279 PRO A N 1
ATOM 2062 C CA . PRO A 1 279 ? 2.147 4.765 -29.672 1.00 86.94 279 PRO A CA 1
ATOM 2063 C C . PRO A 1 279 ? 2.664 5.951 -28.848 1.00 86.94 279 PRO A C 1
ATOM 2065 O O . PRO A 1 279 ? 3.707 6.505 -29.181 1.00 86.94 279 PRO A O 1
ATOM 2068 N N . ALA A 1 280 ? 1.968 6.347 -27.776 1.00 87.25 280 ALA A N 1
ATOM 2069 C CA . ALA A 1 280 ? 2.368 7.489 -26.952 1.00 87.25 280 ALA A CA 1
ATOM 2070 C C . ALA A 1 280 ? 3.673 7.230 -26.176 1.00 87.25 280 ALA A C 1
ATOM 2072 O O . ALA A 1 280 ? 4.372 8.171 -25.798 1.00 87.25 2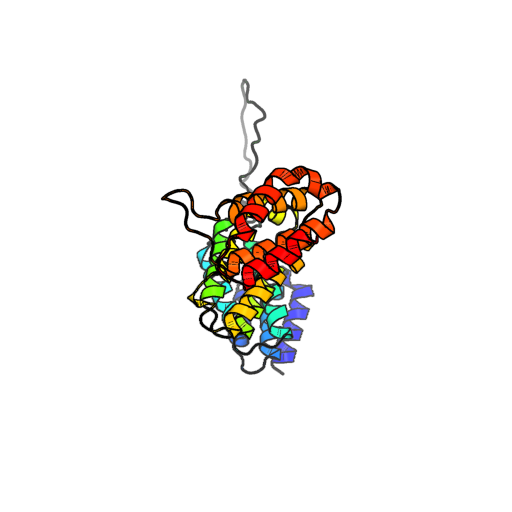80 ALA A O 1
ATOM 2073 N N . ALA A 1 281 ? 4.052 5.960 -25.992 1.00 85.19 281 ALA A N 1
ATOM 2074 C CA . ALA A 1 281 ? 5.297 5.585 -25.330 1.00 85.19 281 ALA A CA 1
ATOM 2075 C C . ALA A 1 281 ? 6.554 6.001 -26.115 1.00 85.19 281 ALA A C 1
ATOM 2077 O O . ALA A 1 281 ? 7.625 6.133 -25.520 1.00 85.19 281 ALA A O 1
ATOM 2078 N N . SER A 1 282 ? 6.444 6.265 -27.427 1.00 86.44 282 SER A N 1
ATOM 2079 C CA . SER A 1 282 ? 7.594 6.660 -28.253 1.00 86.44 282 SER A CA 1
ATOM 2080 C C . SER A 1 282 ? 8.228 7.983 -27.810 1.00 86.44 282 SER A C 1
ATOM 2082 O O . SER A 1 282 ? 9.377 8.251 -28.145 1.00 86.44 282 SER A O 1
ATOM 2084 N N . VAL A 1 283 ? 7.499 8.809 -27.050 1.00 87.62 283 VAL A N 1
ATOM 2085 C CA . VAL A 1 283 ? 7.985 10.093 -26.518 1.00 87.62 283 VAL A CA 1
ATOM 2086 C C . VAL A 1 283 ? 9.163 9.908 -25.554 1.00 87.62 283 VAL A C 1
ATOM 2088 O O . VAL A 1 283 ? 10.051 10.752 -25.510 1.00 87.62 283 VAL A O 1
ATOM 2091 N N . GLU A 1 284 ? 9.201 8.803 -24.806 1.00 87.50 284 GLU A N 1
ATOM 2092 C CA . GLU A 1 284 ? 10.244 8.511 -23.808 1.00 87.50 284 GLU A CA 1
ATOM 2093 C C . GLU A 1 284 ? 11.076 7.271 -24.188 1.00 87.50 284 GLU A C 1
ATOM 2095 O O . GLU A 1 284 ? 11.682 6.623 -23.333 1.00 87.50 284 GLU A O 1
ATOM 2100 N N . GLN A 1 285 ? 11.139 6.936 -25.482 1.00 83.25 285 GLN A N 1
ATOM 2101 C CA . GLN A 1 285 ? 11.848 5.754 -25.980 1.00 83.25 285 GLN A CA 1
ATOM 2102 C C . GLN A 1 285 ? 13.344 5.770 -25.620 1.00 83.25 285 GLN A C 1
ATOM 2104 O O . GLN A 1 285 ? 13.874 4.764 -25.142 1.00 83.25 285 GLN A O 1
ATOM 2109 N N . ASP A 1 286 ? 14.008 6.918 -25.765 1.00 82.44 286 ASP A N 1
ATOM 2110 C CA . ASP A 1 286 ? 15.433 7.082 -25.438 1.00 82.44 286 ASP A CA 1
ATOM 2111 C C . ASP A 1 286 ? 15.724 6.845 -23.947 1.00 82.44 286 ASP A C 1
ATOM 2113 O O . ASP A 1 286 ? 16.794 6.362 -23.570 1.00 82.44 286 ASP A O 1
ATOM 2117 N N . THR A 1 287 ? 14.750 7.138 -23.082 1.00 84.69 287 THR A N 1
ATOM 2118 C CA . THR A 1 287 ? 14.859 6.960 -21.631 1.00 84.69 287 THR A CA 1
ATOM 2119 C C . THR A 1 287 ? 14.839 5.483 -21.227 1.00 84.69 287 THR A C 1
ATOM 2121 O O . THR A 1 287 ? 15.377 5.131 -20.176 1.00 84.69 287 THR A O 1
ATOM 2124 N N . ILE A 1 288 ? 14.243 4.613 -22.047 1.00 86.69 288 ILE A N 1
ATOM 2125 C CA . ILE A 1 288 ? 13.936 3.221 -21.691 1.00 86.69 288 ILE A CA 1
ATOM 2126 C C . ILE A 1 288 ? 14.816 2.237 -22.462 1.00 86.69 288 ILE A C 1
ATOM 2128 O O . ILE A 1 288 ? 15.347 1.301 -21.866 1.00 86.69 288 ILE A O 1
ATOM 2132 N N . VAL A 1 289 ? 15.002 2.438 -23.770 1.00 87.75 289 VAL A N 1
ATOM 2133 C CA . VAL A 1 289 ? 15.666 1.458 -24.645 1.00 87.75 289 VAL A CA 1
ATOM 2134 C C . VAL A 1 289 ? 17.114 1.215 -24.227 1.00 87.75 289 VAL A C 1
ATOM 2136 O O . VAL A 1 289 ? 17.517 0.062 -24.083 1.00 87.75 289 VAL A O 1
ATOM 2139 N N . GLU A 1 290 ? 17.888 2.275 -23.985 1.00 87.56 290 GLU A N 1
ATOM 2140 C CA . GLU A 1 290 ? 19.290 2.146 -23.572 1.00 87.56 290 GLU A CA 1
ATOM 2141 C C . GLU A 1 290 ? 19.424 1.358 -22.247 1.00 87.56 290 GLU A C 1
ATOM 2143 O O . GLU A 1 290 ? 20.139 0.349 -22.235 1.00 87.56 290 GLU A O 1
ATOM 2148 N N . PRO A 1 291 ? 18.699 1.701 -21.160 1.00 86.75 291 PRO A N 1
ATOM 2149 C CA . PRO A 1 291 ? 18.720 0.904 -19.933 1.00 86.75 291 PRO A CA 1
ATOM 2150 C C . PRO A 1 291 ? 18.285 -0.553 -20.105 1.00 86.75 291 PRO A C 1
ATOM 2152 O O . PRO A 1 291 ? 18.908 -1.435 -19.516 1.00 86.75 291 PRO A O 1
ATOM 2155 N N . LEU A 1 292 ? 17.251 -0.836 -20.909 1.00 88.06 292 LEU A N 1
ATOM 2156 C CA . LEU A 1 292 ? 16.790 -2.211 -21.142 1.00 88.06 292 LEU A CA 1
ATOM 2157 C C . LEU A 1 292 ? 17.844 -3.057 -21.871 1.00 88.06 292 LEU A C 1
ATOM 2159 O O . LEU A 1 292 ? 18.049 -4.219 -21.515 1.00 88.06 292 LEU A O 1
ATOM 2163 N N . VAL A 1 293 ? 18.540 -2.481 -22.857 1.00 87.81 293 VAL A N 1
ATOM 2164 C CA . VAL A 1 293 ? 19.627 -3.158 -23.586 1.00 87.81 293 VAL A CA 1
ATOM 2165 C C . VAL A 1 293 ? 20.785 -3.479 -22.648 1.00 87.81 293 VAL A C 1
ATOM 2167 O O . VAL A 1 293 ? 21.309 -4.594 -22.673 1.00 87.81 293 VAL A O 1
ATOM 2170 N N . ILE A 1 294 ? 21.156 -2.534 -21.783 1.00 87.00 294 ILE A N 1
ATOM 2171 C CA . ILE A 1 294 ? 22.195 -2.750 -20.774 1.00 87.00 294 ILE A CA 1
ATOM 2172 C C . ILE A 1 294 ? 21.773 -3.885 -19.828 1.00 87.00 294 ILE A C 1
ATOM 2174 O O . ILE A 1 294 ? 22.560 -4.805 -19.589 1.00 87.00 294 ILE A O 1
ATOM 2178 N N . LEU A 1 295 ? 20.513 -3.886 -19.369 1.00 87.19 295 LEU A N 1
ATOM 2179 C CA . LEU A 1 295 ? 19.958 -4.883 -18.444 1.00 87.19 295 LEU A CA 1
ATOM 2180 C C . LEU A 1 295 ? 20.012 -6.334 -18.951 1.00 87.19 295 LEU A C 1
ATOM 2182 O O . LEU A 1 295 ? 19.952 -7.253 -18.136 1.00 87.19 295 LEU A O 1
ATOM 2186 N N . MET A 1 296 ? 20.180 -6.573 -20.256 1.00 86.12 296 MET A N 1
ATOM 2187 C CA . MET A 1 296 ? 20.345 -7.930 -20.803 1.00 86.12 296 MET A CA 1
ATOM 2188 C C . MET A 1 296 ? 21.577 -8.657 -20.243 1.00 86.12 296 MET A C 1
ATOM 2190 O O . MET A 1 296 ? 21.622 -9.887 -20.240 1.00 86.12 296 MET A O 1
ATOM 2194 N N . GLY A 1 297 ? 22.570 -7.910 -19.751 1.00 84.62 297 GLY A N 1
ATOM 2195 C CA . GLY A 1 297 ? 23.752 -8.457 -19.086 1.00 84.62 297 GLY A CA 1
ATOM 2196 C C . GLY A 1 297 ? 23.523 -8.908 -17.637 1.00 84.62 297 GLY A C 1
ATOM 2197 O O . GLY A 1 297 ? 24.484 -9.306 -16.977 1.00 84.62 297 GLY A O 1
ATOM 2198 N N . HIS A 1 298 ? 22.300 -8.822 -17.100 1.00 86.81 298 HIS A N 1
ATOM 2199 C CA . HIS A 1 298 ? 22.029 -9.134 -15.698 1.00 86.81 298 HIS A CA 1
ATOM 2200 C C . HIS A 1 298 ? 22.211 -10.635 -15.397 1.00 86.81 298 HIS A C 1
ATOM 2202 O O . HIS A 1 298 ? 21.782 -11.514 -16.145 1.00 86.81 298 HIS A O 1
ATOM 2208 N N . THR A 1 299 ? 22.834 -10.958 -14.260 1.00 86.06 299 THR A N 1
ATOM 2209 C CA . THR A 1 299 ? 23.168 -12.346 -13.874 1.00 86.06 299 THR A CA 1
ATOM 2210 C C . THR A 1 299 ? 21.944 -13.157 -13.425 1.00 86.06 299 THR A C 1
ATOM 2212 O O . THR A 1 299 ? 21.884 -14.377 -13.595 1.00 86.06 299 THR A O 1
ATOM 2215 N N . SER A 1 300 ? 20.945 -12.484 -12.853 1.00 87.94 300 SER A N 1
ATOM 2216 C CA . SER A 1 300 ? 19.698 -13.085 -12.364 1.00 87.94 300 SER A CA 1
ATOM 2217 C C . SER A 1 300 ? 18.721 -13.458 -13.483 1.00 87.94 300 SER A C 1
ATOM 2219 O O . SER A 1 300 ? 18.201 -12.602 -14.200 1.00 87.94 300 SER A O 1
ATOM 2221 N N . ARG A 1 301 ? 18.378 -14.751 -13.575 1.00 88.06 301 ARG A N 1
ATOM 2222 C CA . ARG A 1 301 ? 17.414 -15.274 -14.565 1.00 88.06 301 ARG A CA 1
ATOM 2223 C C . ARG A 1 301 ? 16.009 -14.689 -14.409 1.00 88.06 301 ARG A C 1
ATOM 2225 O O . ARG A 1 301 ? 15.304 -14.534 -15.399 1.00 88.06 301 ARG A O 1
ATOM 2232 N N . SER A 1 302 ? 15.598 -14.374 -13.182 1.00 87.31 302 SER A N 1
ATOM 2233 C CA . SER A 1 302 ? 14.272 -13.811 -12.902 1.00 87.31 302 SER A CA 1
ATOM 2234 C C . SER A 1 302 ? 14.118 -12.399 -13.471 1.00 87.31 302 SER A C 1
ATOM 2236 O O . SER A 1 302 ? 13.050 -12.065 -13.979 1.00 87.31 302 SER A O 1
ATOM 2238 N N . VAL A 1 303 ? 15.190 -11.600 -13.417 1.00 89.50 303 VAL A N 1
ATOM 2239 C CA . VAL A 1 303 ? 15.248 -10.260 -14.019 1.00 89.50 303 VAL A CA 1
ATOM 2240 C C . VAL A 1 303 ? 15.225 -10.379 -15.541 1.00 89.50 303 VAL A C 1
ATOM 2242 O O . VAL A 1 303 ? 14.400 -9.737 -16.179 1.00 89.50 303 VAL A O 1
ATOM 2245 N N . ASN A 1 304 ? 16.027 -11.281 -16.116 1.00 90.50 304 ASN A N 1
ATOM 2246 C CA . ASN A 1 304 ? 16.052 -11.500 -17.568 1.00 90.50 304 ASN A CA 1
ATOM 2247 C C . ASN A 1 304 ? 14.701 -11.978 -18.122 1.00 90.50 304 ASN A C 1
ATOM 2249 O O . ASN A 1 304 ? 14.312 -11.585 -19.218 1.00 90.50 304 ASN A O 1
ATOM 2253 N N . LEU A 1 305 ? 13.951 -12.785 -17.364 1.00 91.12 305 LEU A N 1
ATOM 2254 C CA . LEU A 1 305 ? 12.593 -13.176 -17.748 1.00 91.12 305 LEU A CA 1
ATOM 2255 C C . LEU A 1 305 ? 11.641 -11.968 -17.766 1.00 91.12 305 LEU A C 1
ATOM 2257 O O . LEU A 1 305 ? 10.910 -11.788 -18.737 1.00 91.12 305 LEU A O 1
ATOM 2261 N N . ALA A 1 306 ? 11.667 -11.124 -16.730 1.00 89.75 306 ALA A N 1
ATOM 2262 C CA . ALA A 1 306 ? 10.860 -9.900 -16.692 1.00 89.75 306 ALA A CA 1
ATOM 2263 C C . ALA A 1 306 ? 11.252 -8.919 -17.814 1.00 89.75 306 ALA A C 1
ATOM 2265 O O . ALA A 1 306 ? 10.385 -8.315 -18.440 1.00 89.75 306 ALA A O 1
ATOM 2266 N N . LEU A 1 307 ? 12.548 -8.821 -18.115 1.00 91.50 307 LEU A N 1
ATOM 2267 C CA . LEU A 1 307 ? 13.080 -8.021 -19.214 1.00 91.50 307 LEU A CA 1
ATOM 2268 C C . LEU A 1 307 ? 12.589 -8.530 -20.571 1.00 91.50 307 LEU A C 1
ATOM 2270 O O . LEU A 1 307 ? 12.146 -7.736 -21.391 1.00 91.50 307 LEU A O 1
ATOM 2274 N N . SER A 1 308 ? 12.618 -9.847 -20.795 1.00 91.06 308 SER A N 1
ATOM 2275 C CA . SER A 1 308 ? 12.138 -10.437 -22.050 1.00 91.06 308 SER A CA 1
ATOM 2276 C C . SER A 1 308 ? 10.666 -10.124 -22.313 1.00 91.06 308 SER A C 1
ATOM 2278 O O . SER A 1 308 ? 10.296 -9.881 -23.453 1.00 91.06 308 SER A O 1
ATOM 2280 N N . TRP A 1 309 ? 9.844 -10.062 -21.260 1.00 90.00 309 TRP A N 1
ATOM 2281 C CA . TRP A 1 309 ? 8.459 -9.616 -21.373 1.00 90.00 309 TRP A CA 1
ATOM 2282 C C . TRP A 1 309 ? 8.374 -8.130 -21.735 1.00 90.00 309 TRP A C 1
ATOM 2284 O O . TRP A 1 309 ? 7.661 -7.774 -22.662 1.00 90.00 309 TRP A O 1
ATOM 2294 N N . CYS A 1 310 ? 9.149 -7.277 -21.062 1.00 89.75 310 CYS A N 1
ATOM 2295 C CA . CYS A 1 310 ? 9.175 -5.840 -21.338 1.00 89.75 310 CYS A CA 1
ATOM 2296 C C . CYS A 1 310 ? 9.624 -5.499 -22.769 1.00 89.75 310 CYS A C 1
ATOM 2298 O O . CYS A 1 310 ? 9.136 -4.527 -23.325 1.00 89.75 310 CYS A O 1
ATOM 2300 N N . LEU A 1 311 ? 10.529 -6.283 -23.366 1.00 88.56 311 LEU A N 1
ATOM 2301 C CA . LEU A 1 311 ? 10.990 -6.091 -24.750 1.00 88.56 311 LEU A CA 1
ATOM 2302 C C . LEU A 1 311 ? 9.966 -6.529 -25.810 1.00 88.56 311 LEU A C 1
ATOM 2304 O O . LEU A 1 311 ? 10.118 -6.181 -26.977 1.00 88.56 311 LEU A O 1
ATOM 2308 N N . MET A 1 312 ? 8.975 -7.338 -25.426 1.00 86.56 312 MET A N 1
ATOM 2309 C CA . MET A 1 312 ? 7.905 -7.796 -26.318 1.00 86.56 312 MET A CA 1
ATOM 2310 C C . MET A 1 312 ? 6.723 -6.821 -26.384 1.00 86.56 312 MET A C 1
ATOM 2312 O O . MET A 1 312 ? 5.909 -6.944 -27.300 1.00 86.56 312 MET A O 1
ATOM 2316 N N . CYS A 1 313 ? 6.598 -5.937 -25.391 1.00 83.56 313 CYS A N 1
ATOM 2317 C CA . CYS A 1 313 ? 5.559 -4.914 -25.285 1.00 83.56 313 CYS A CA 1
ATOM 2318 C C . CYS A 1 313 ? 5.864 -3.724 -26.196 1.00 83.56 313 CYS A C 1
ATOM 2320 O O . CYS A 1 313 ? 4.902 -3.251 -26.838 1.00 83.56 313 CYS A O 1
#

InterPro domains:
  IPR016024 Armadillo-type fold [SSF48371] (10-200)
  IPR040108 Laa1/Sip1/HEATR5 [PTHR21663] (2-313)

Radius of gyration: 24.17 Å; chains: 1; bounding box: 59×78×56 Å

pLDDT: mean 80.58, std 17.29, range [24.22, 94.56]

Sequence (313 aa):
LRYETLISLTRALKGAGKSSTDLMIKDFLKIAKSGLTDKMLLIRVASAEVIHIAVYTCTSQPPPMKADEYDALLNFTTKALEGANYSVRRAVASLFGTIVGLSQRPPLTPKGSPKRAAKAGAADSSAGNPGDVGASDVNILTVDEILAILSSLFAKATSNDAKVGIAEAFAATFKQLGITFVESHYPAVSKTIIDLAANPKLTSTKQDSILMRNLCGFLLRDVVGKMLSEAGQIAALKELGTGWLRKWPAVMANDVAPPDLALICVLHEVAALLVDLGPAASVEQDTIVEPLVILMGHTSRSVNLALSWCLMC